Protein AF-A0A957AP02-F1 (afdb_monomer_lite)

Foldseek 3Di:
DLVVLLVLLVVLQVVLVVLLVCLVVLLVVLLVVLVVVLVVLLVVLVVLLVVLVVVLVVLVVVLVVLVVLLVVLLVLLVVLLVVLVVLVVCLVVLVVVLCCQQPVVLVVLVVVLVCLLVVLVVLVVVLVVLVVLQPDKDWDWDDDPPPTDTDIDHPPRDDDDPDRPSRVSVVVSVVSVCRNVVSNVCNVVSVVVSVVSNVVSVVSNVVSVVSVVVSVVSVVVSVVSVVVSVVSVVVSVVSVVVSVVSVVVSVVVSVVSSVVSVVSSVVSVVSNVSSVVSNVPDDPPPDPVVVVVVVVVVVVVVVVVVVVVVVVVVVVVVVVVVVVVVVVD

Secondary structure (DSSP, 8-state):
-HHHHHHHHHHHHHHHHHHHHHHHHHHHHHHHHHHHHHHHHHHHHHHHHHHHHHHHHHHHHHHHHHHHHHHHHHHHHHHHHHHHHHHHHHHHHHHHHHHIIIIIHHHHHHHHHHHHHHHHHHHHHHHHHHHHHHT-EEEEEESSSTTPEEEEEE-------SS-HHHHHHHHHHHHTHHHHHHHHTHHHHHHHHHHHHHHHHHHHHHHHHHHHHHHHHHHHHHHHHHHHHHHHHHHHHHHHHHHHHHHHHHHHHHHHHHHHHHHHHHHHHHHHHHHHHHH-S---S-HHHHHHHHHHHHHHHHHHHHHHHHHHHHHHHHHHHHHHHTT-

Sequence (329 aa):
MSLFRRLIGIIMILVGIVGLIIAGAGAYFAGQAIDAVGAGLNSTVTLLDDTVSTTTASLENVKATLGEASSTLTTVSGATRNMATTIFDTQPLLEQATTMTTDTLPASLDAVNTAIPNLAGIAATIDTTLTRLSNFSIDRSFGTGPLAVPISFDLGIDYAPEEPFDDAVLAIGESLVPVPDQLRALEGSLQTTVTNLGNIGTDIEALAANIDGINTTVEQFVPLIDQYIALLDQITGSLSNVRDQINANLGTIKWVATGLMLWFAVYQVMPIYIGYRMLADKVVEGNIEERLEEEREEMEERVKEAEERAEEAEEAAKDAADDARDAVS

Structure (mmCIF, N/CA/C/O backbone):
data_AF-A0A957AP02-F1
#
_entry.id   AF-A0A957AP02-F1
#
loop_
_atom_site.group_PDB
_atom_site.id
_atom_site.type_symbol
_atom_site.label_atom_id
_atom_site.label_alt_id
_atom_site.label_comp_id
_atom_site.label_asym_id
_atom_site.label_entity_id
_atom_site.label_seq_id
_atom_site.pdbx_PDB_ins_code
_atom_site.Cartn_x
_atom_site.Cartn_y
_atom_site.Cartn_z
_atom_site.occupancy
_atom_site.B_iso_or_equiv
_atom_site.auth_seq_id
_atom_site.auth_comp_id
_atom_site.auth_asym_id
_atom_site.auth_atom_id
_atom_site.pdbx_PDB_model_num
ATOM 1 N N . MET A 1 1 ? 56.702 19.801 -83.624 1.00 55.09 1 MET A N 1
ATOM 2 C CA . MET A 1 1 ? 55.598 18.983 -83.062 1.00 55.09 1 MET A CA 1
ATOM 3 C C . MET A 1 1 ? 56.012 18.080 -81.886 1.00 55.09 1 MET A C 1
ATOM 5 O O . MET A 1 1 ? 55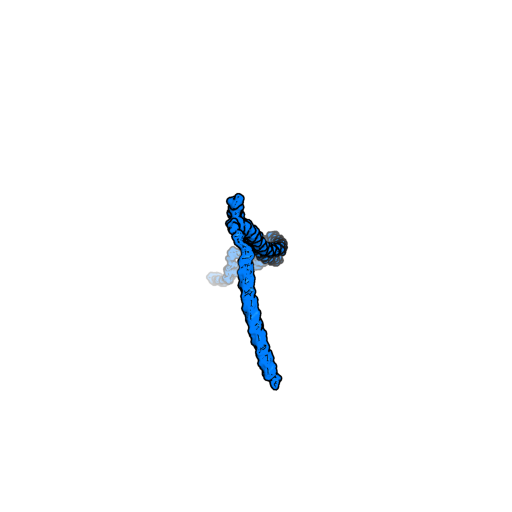.134 17.699 -81.123 1.00 55.09 1 MET A O 1
ATOM 9 N N . SER A 1 2 ? 57.301 17.775 -81.663 1.00 65.94 2 SER A N 1
ATOM 10 C CA . SER A 1 2 ? 57.764 16.892 -80.568 1.00 65.94 2 SER A CA 1
ATOM 11 C C . SER A 1 2 ? 57.655 17.488 -79.151 1.00 65.94 2 SER A C 1
ATOM 13 O O . SER A 1 2 ? 57.342 16.767 -78.208 1.00 65.94 2 SER A O 1
ATOM 15 N N . LEU A 1 3 ? 57.844 18.805 -78.987 1.00 74.25 3 LEU A N 1
ATOM 16 C CA . LEU A 1 3 ? 57.711 19.489 -77.686 1.00 74.25 3 LEU A CA 1
ATOM 17 C C . LEU A 1 3 ? 56.269 19.490 -77.149 1.00 74.25 3 LEU A C 1
ATOM 19 O O . LEU A 1 3 ? 56.058 19.315 -75.953 1.00 74.25 3 LEU A O 1
ATOM 23 N N . PHE A 1 4 ? 55.275 19.627 -78.031 1.00 78.62 4 PHE A N 1
ATOM 24 C CA . PHE A 1 4 ? 53.859 19.663 -77.650 1.00 78.62 4 PHE A CA 1
ATOM 25 C C . PHE A 1 4 ? 53.360 18.299 -77.141 1.00 78.62 4 PHE A C 1
ATOM 27 O O . PHE A 1 4 ? 52.663 18.238 -76.133 1.00 78.62 4 PHE A O 1
ATOM 34 N N . ARG A 1 5 ? 53.792 17.190 -77.766 1.00 77.62 5 ARG A N 1
ATOM 35 C CA . ARG A 1 5 ? 53.487 15.825 -77.290 1.00 77.62 5 ARG A CA 1
ATOM 36 C C . ARG A 1 5 ? 54.097 15.531 -75.918 1.00 77.62 5 ARG A C 1
ATOM 38 O O . ARG A 1 5 ? 53.415 14.970 -75.068 1.00 77.62 5 ARG A O 1
ATOM 45 N N . ARG A 1 6 ? 55.344 15.953 -75.676 1.00 77.50 6 ARG A N 1
ATOM 46 C CA . ARG A 1 6 ? 55.995 15.784 -74.364 1.00 77.50 6 ARG A CA 1
ATOM 47 C C . ARG A 1 6 ? 55.307 16.590 -73.265 1.00 77.50 6 ARG A C 1
ATOM 49 O O . ARG A 1 6 ? 55.125 16.074 -72.169 1.00 77.50 6 ARG A O 1
ATOM 56 N N . LEU A 1 7 ? 54.882 17.820 -73.561 1.00 84.25 7 LEU A N 1
ATOM 57 C CA . LEU A 1 7 ? 54.140 18.643 -72.603 1.00 84.25 7 LEU A CA 1
ATOM 58 C C . LEU A 1 7 ? 52.806 17.984 -72.213 1.00 84.25 7 LEU A C 1
ATOM 60 O O . LEU A 1 7 ? 52.496 17.887 -71.030 1.00 84.25 7 LEU A O 1
ATOM 64 N N . ILE A 1 8 ? 52.058 17.465 -73.193 1.00 84.94 8 ILE A N 1
ATOM 65 C CA . ILE A 1 8 ? 50.806 16.729 -72.950 1.00 84.94 8 ILE A CA 1
ATOM 66 C C . ILE A 1 8 ? 51.061 15.455 -72.134 1.00 84.94 8 ILE A C 1
ATOM 68 O O . ILE A 1 8 ? 50.312 15.175 -71.202 1.00 84.94 8 ILE A O 1
ATOM 72 N N . GLY A 1 9 ? 52.133 14.713 -72.434 1.00 82.12 9 GLY A N 1
ATOM 73 C CA . GLY A 1 9 ? 52.499 13.509 -71.687 1.00 82.12 9 GLY A CA 1
ATOM 74 C C . GLY A 1 9 ? 52.793 13.780 -70.207 1.00 82.12 9 GLY A C 1
ATOM 75 O O . GLY A 1 9 ? 52.291 13.063 -69.344 1.00 82.12 9 GLY A O 1
ATOM 76 N N . ILE A 1 10 ? 53.525 14.859 -69.898 1.00 86.00 10 ILE A N 1
ATOM 77 C CA . ILE A 1 10 ? 53.795 15.282 -68.510 1.00 86.00 10 ILE A CA 1
ATOM 78 C C . ILE A 1 10 ? 52.499 15.668 -67.794 1.00 86.00 10 ILE A C 1
ATOM 80 O O . ILE A 1 10 ? 52.275 15.239 -66.664 1.00 86.00 10 ILE A O 1
ATOM 84 N N . ILE A 1 11 ? 51.632 16.448 -68.449 1.00 88.06 11 ILE A N 1
ATOM 85 C CA . ILE A 1 11 ? 50.346 16.856 -67.870 1.00 88.06 11 ILE A CA 1
ATOM 86 C C . ILE A 1 11 ? 49.487 15.622 -67.558 1.00 88.06 11 ILE A C 1
ATOM 88 O O . ILE A 1 11 ? 48.930 15.541 -66.468 1.00 88.06 11 ILE A O 1
ATOM 92 N N . MET A 1 12 ? 49.430 14.634 -68.455 1.00 87.19 12 MET A N 1
ATOM 93 C CA . MET A 1 12 ? 48.670 13.395 -68.239 1.00 87.19 12 MET A CA 1
ATOM 94 C C . MET A 1 12 ? 49.181 12.570 -67.049 1.00 87.19 12 MET A C 1
ATOM 96 O O . MET A 1 12 ? 48.374 12.090 -66.254 1.00 87.19 12 MET A O 1
ATOM 100 N N . ILE A 1 13 ? 50.503 12.442 -66.881 1.00 86.06 13 ILE A N 1
ATOM 101 C CA . ILE A 1 13 ? 51.085 11.759 -65.711 1.00 86.06 13 ILE A CA 1
ATOM 102 C C . ILE A 1 13 ? 50.743 12.510 -64.423 1.00 86.06 13 ILE A C 1
ATOM 104 O O . ILE A 1 13 ? 50.321 11.888 -63.451 1.00 86.06 13 ILE A O 1
ATOM 108 N N . LEU A 1 14 ? 50.891 13.839 -64.412 1.00 88.88 14 LEU A N 1
ATOM 109 C CA . LEU A 1 14 ? 50.561 14.652 -63.239 1.00 88.88 14 LEU A CA 1
ATOM 110 C C . LEU A 1 14 ? 49.084 14.523 -62.861 1.00 88.88 14 LEU A C 1
ATOM 112 O O . LEU A 1 14 ? 48.776 14.340 -61.687 1.00 88.88 14 LEU A O 1
ATOM 116 N N . VAL A 1 15 ? 48.181 14.554 -63.845 1.00 90.81 15 VAL A N 1
ATOM 117 C CA . VAL A 1 15 ? 46.743 14.346 -63.624 1.00 90.81 15 VAL A CA 1
ATOM 118 C C . VAL A 1 15 ? 46.476 12.969 -63.016 1.00 90.81 15 VAL A C 1
ATOM 120 O O . VAL A 1 15 ? 45.742 12.881 -62.035 1.00 90.81 15 VAL A O 1
ATOM 123 N N . GLY A 1 16 ? 47.109 11.910 -63.528 1.00 88.38 16 GLY A N 1
ATOM 124 C CA . GLY A 1 16 ? 46.942 10.562 -62.984 1.00 88.38 16 GLY A CA 1
ATOM 125 C C . GLY A 1 16 ? 47.483 10.399 -61.559 1.00 88.38 16 GLY A C 1
ATOM 126 O O . GLY A 1 16 ? 46.818 9.798 -60.718 1.00 88.38 16 GLY A O 1
ATOM 127 N N . ILE A 1 17 ? 48.646 10.984 -61.243 1.00 90.50 17 ILE A N 1
ATOM 128 C CA . ILE A 1 17 ? 49.212 10.974 -59.880 1.00 90.50 17 ILE A CA 1
ATOM 129 C C . ILE A 1 17 ? 48.299 11.728 -58.910 1.00 90.50 17 ILE A C 1
ATOM 131 O O . ILE A 1 17 ? 47.990 11.219 -57.833 1.00 90.50 17 ILE A O 1
ATOM 135 N N . VAL A 1 18 ? 47.835 12.922 -59.288 1.00 92.38 18 VAL A N 1
ATOM 136 C CA . VAL A 1 18 ? 46.883 13.692 -58.475 1.00 92.38 18 VAL A CA 1
ATOM 137 C C . VAL A 1 18 ? 45.591 12.897 -58.281 1.00 92.38 18 VAL A C 1
ATOM 139 O O . VAL A 1 18 ? 45.085 12.826 -57.164 1.00 92.38 18 VAL A O 1
ATOM 142 N N . GLY A 1 19 ? 45.099 12.231 -59.328 1.00 92.06 19 GLY A N 1
ATOM 143 C CA . GLY A 1 19 ? 43.947 11.338 -59.251 1.00 92.06 19 GLY A CA 1
ATOM 144 C C . GLY A 1 19 ? 44.143 10.186 -58.260 1.00 92.06 19 GLY A C 1
ATOM 145 O O . GLY A 1 19 ? 43.243 9.919 -57.468 1.00 92.06 19 GLY A O 1
ATOM 146 N N . LEU A 1 20 ? 45.318 9.549 -58.241 1.00 91.25 20 LEU A N 1
ATOM 147 C CA . LEU A 1 20 ? 45.654 8.496 -57.272 1.00 91.25 20 LEU A CA 1
ATOM 148 C C . LEU A 1 20 ? 45.717 9.019 -55.831 1.00 91.25 20 LEU A C 1
ATOM 150 O O . LEU A 1 20 ? 45.201 8.365 -54.925 1.00 91.25 20 LEU A O 1
ATOM 154 N N . ILE A 1 21 ? 46.299 10.202 -55.610 1.00 92.88 21 ILE A N 1
ATOM 155 C CA . ILE A 1 21 ? 46.332 10.836 -54.282 1.00 92.88 21 ILE A CA 1
ATOM 156 C C . ILE A 1 21 ? 44.908 11.139 -53.804 1.00 92.88 21 ILE A C 1
ATOM 158 O O . ILE A 1 21 ? 44.566 10.828 -52.664 1.00 92.88 21 ILE A O 1
ATOM 162 N N . ILE A 1 22 ? 44.062 11.698 -54.677 1.00 92.94 22 ILE A N 1
ATOM 163 C CA . ILE A 1 22 ? 42.652 11.972 -54.373 1.00 92.94 22 ILE A CA 1
ATOM 164 C C . ILE A 1 22 ? 41.899 10.671 -54.074 1.00 92.94 22 ILE A C 1
ATOM 166 O O . ILE A 1 22 ? 41.117 10.643 -53.131 1.00 92.94 22 ILE A O 1
ATOM 170 N N . ALA A 1 23 ? 42.156 9.590 -54.816 1.00 92.56 23 ALA A N 1
ATOM 171 C CA . ALA A 1 23 ? 41.541 8.285 -54.571 1.00 92.56 23 ALA A CA 1
ATOM 172 C C . ALA A 1 23 ? 41.910 7.729 -53.186 1.00 92.56 23 ALA A C 1
ATOM 174 O O . ALA A 1 23 ? 41.038 7.306 -52.428 1.00 92.56 23 ALA A O 1
ATOM 175 N N . GLY A 1 24 ? 43.200 7.769 -52.833 1.00 91.88 24 GLY A N 1
ATOM 176 C CA . GLY A 1 24 ? 43.694 7.295 -51.539 1.00 91.88 24 GLY A CA 1
ATOM 177 C C . GLY A 1 24 ? 43.171 8.131 -50.371 1.00 91.88 24 GLY A C 1
ATOM 178 O O . GLY A 1 24 ? 42.640 7.583 -49.404 1.00 91.88 24 GLY A O 1
ATOM 179 N N . ALA A 1 25 ? 43.252 9.461 -50.480 1.00 92.31 25 ALA A N 1
ATOM 180 C CA . ALA A 1 25 ? 42.697 10.372 -49.482 1.00 92.31 25 ALA A CA 1
ATOM 181 C C . ALA A 1 25 ? 41.174 10.210 -49.364 1.00 92.31 25 ALA A C 1
ATOM 183 O O . ALA A 1 25 ? 40.644 10.159 -48.258 1.00 92.31 25 ALA A O 1
ATOM 184 N N . GLY A 1 26 ? 40.474 10.064 -50.491 1.00 93.06 26 GLY A N 1
ATOM 185 C CA . GLY A 1 26 ? 39.036 9.826 -50.545 1.00 93.06 26 GLY A CA 1
ATOM 186 C C . GLY A 1 26 ? 38.633 8.538 -49.833 1.00 93.06 26 GLY A C 1
ATOM 187 O O . GLY A 1 26 ? 37.705 8.566 -49.030 1.00 93.06 26 GLY A O 1
ATOM 188 N N . ALA A 1 27 ? 39.353 7.435 -50.054 1.00 92.69 27 ALA A N 1
ATOM 189 C CA . ALA A 1 27 ? 39.117 6.176 -49.346 1.00 92.69 27 ALA A CA 1
ATOM 190 C C . ALA A 1 27 ? 39.340 6.317 -47.831 1.00 92.69 27 ALA A C 1
ATOM 192 O O . ALA A 1 27 ? 38.514 5.859 -47.041 1.00 92.69 27 ALA A O 1
ATOM 193 N N . TYR A 1 28 ? 40.418 6.996 -47.425 1.00 93.69 28 TYR A N 1
ATOM 194 C CA . TYR A 1 28 ? 40.727 7.237 -46.016 1.00 93.69 28 TYR A CA 1
ATOM 195 C C . TYR A 1 28 ? 39.654 8.094 -45.324 1.00 93.69 28 TYR A C 1
ATOM 197 O O . TYR A 1 28 ? 39.103 7.688 -44.299 1.00 93.69 28 TYR A O 1
ATOM 205 N N . PHE A 1 29 ? 39.300 9.248 -45.903 1.00 94.00 29 PHE A N 1
ATOM 206 C CA . PHE A 1 29 ? 38.288 10.144 -45.338 1.00 94.00 29 PHE A CA 1
ATOM 207 C C . PHE A 1 29 ? 36.884 9.534 -45.367 1.00 94.00 29 PHE A C 1
ATOM 209 O O . PHE A 1 29 ? 36.137 9.709 -44.406 1.00 94.00 29 PHE A O 1
ATOM 216 N N . ALA A 1 30 ? 36.523 8.787 -46.417 1.00 92.69 30 ALA A N 1
ATOM 217 C CA . ALA A 1 30 ? 35.254 8.064 -46.465 1.00 92.69 30 ALA A CA 1
ATOM 218 C C . ALA A 1 30 ? 35.179 7.007 -45.356 1.00 92.69 30 ALA A C 1
ATOM 220 O O . ALA A 1 30 ? 34.174 6.934 -44.654 1.00 92.69 30 ALA A O 1
ATOM 221 N N . GLY A 1 31 ? 36.256 6.241 -45.148 1.00 92.19 31 GLY A N 1
ATOM 222 C CA . GLY A 1 31 ? 36.346 5.280 -44.051 1.00 92.19 31 GLY A CA 1
ATOM 223 C C . GLY A 1 31 ? 36.162 5.945 -42.687 1.00 92.19 31 GLY A C 1
ATOM 224 O O . GLY A 1 31 ? 35.307 5.523 -41.914 1.00 92.19 31 GLY A O 1
ATOM 225 N N . GLN A 1 32 ? 36.891 7.035 -42.428 1.00 94.12 32 GLN A N 1
ATOM 226 C CA . GLN A 1 32 ? 36.791 7.772 -41.167 1.00 94.12 32 GLN A CA 1
ATOM 227 C C . GLN A 1 32 ? 35.391 8.369 -40.941 1.00 94.12 32 GLN A C 1
ATOM 229 O O . GLN A 1 32 ? 34.872 8.308 -39.828 1.00 94.12 32 GLN A O 1
ATOM 234 N N . ALA A 1 33 ? 34.766 8.929 -41.981 1.00 92.81 33 ALA A N 1
ATOM 235 C CA . ALA A 1 33 ? 33.421 9.492 -41.891 1.00 92.81 33 ALA A CA 1
ATOM 236 C C . ALA A 1 33 ? 32.365 8.416 -41.589 1.00 92.81 33 ALA A C 1
ATOM 238 O O . ALA A 1 33 ? 31.495 8.632 -40.747 1.00 92.81 33 ALA A O 1
ATOM 239 N N . ILE A 1 34 ? 32.462 7.247 -42.231 1.00 93.19 34 ILE A N 1
ATOM 240 C CA . ILE A 1 34 ? 31.572 6.102 -41.985 1.00 93.19 34 ILE A CA 1
ATOM 241 C C . ILE A 1 34 ? 31.746 5.586 -40.554 1.00 93.19 34 ILE A C 1
ATOM 243 O O . ILE A 1 34 ? 30.753 5.373 -39.860 1.00 93.19 34 ILE A O 1
ATOM 247 N N . ASP A 1 35 ? 32.990 5.436 -40.094 1.00 93.44 35 ASP A N 1
ATOM 248 C CA . ASP A 1 35 ? 33.287 4.962 -38.741 1.00 93.44 35 ASP A CA 1
ATOM 249 C C . ASP A 1 35 ? 32.774 5.957 -37.679 1.00 93.44 35 ASP A C 1
ATOM 251 O O . ASP A 1 35 ? 32.193 5.546 -36.674 1.00 93.44 35 ASP A O 1
ATOM 255 N N . ALA A 1 36 ? 32.902 7.269 -37.920 1.00 92.81 36 ALA A N 1
ATOM 256 C CA . ALA A 1 36 ? 32.365 8.304 -37.035 1.00 92.81 36 ALA A CA 1
ATOM 257 C C . ALA A 1 36 ? 30.827 8.282 -36.961 1.00 92.81 36 ALA A C 1
ATOM 259 O O . ALA A 1 36 ? 30.262 8.389 -35.871 1.00 92.81 36 ALA A O 1
ATOM 260 N N . VAL A 1 37 ? 30.143 8.100 -38.098 1.00 92.88 37 VAL A N 1
ATOM 261 C CA . VAL A 1 37 ? 28.678 7.939 -38.131 1.00 92.88 37 VAL A CA 1
ATOM 262 C C . VAL A 1 37 ? 28.262 6.665 -37.397 1.00 92.88 37 VAL A C 1
ATOM 264 O O . VAL A 1 37 ? 27.329 6.706 -36.599 1.00 92.88 37 VAL A O 1
ATOM 267 N N . GLY A 1 38 ? 28.974 5.555 -37.603 1.00 94.00 38 GLY A N 1
ATOM 268 C CA . GLY A 1 38 ? 28.718 4.299 -36.901 1.00 94.00 38 GLY A CA 1
ATOM 269 C C . GLY A 1 38 ? 28.873 4.417 -35.391 1.00 94.00 38 GLY A C 1
ATOM 270 O O . GLY A 1 38 ? 27.981 4.005 -34.653 1.00 94.00 38 GLY A O 1
ATOM 271 N N . ALA A 1 39 ? 29.948 5.052 -34.923 1.00 93.56 39 ALA A N 1
ATOM 272 C CA . ALA A 1 39 ? 30.162 5.307 -33.501 1.00 93.56 39 ALA A CA 1
ATOM 273 C C . ALA A 1 39 ? 29.063 6.199 -32.897 1.00 93.56 39 ALA A C 1
ATOM 275 O O . ALA A 1 39 ? 28.577 5.917 -31.799 1.00 93.56 39 ALA A O 1
ATOM 276 N N . GLY A 1 40 ? 28.637 7.243 -33.618 1.00 92.12 40 GLY A N 1
ATOM 277 C CA . GLY A 1 40 ? 27.545 8.122 -33.196 1.00 92.12 40 GLY A CA 1
ATOM 278 C C . GLY A 1 40 ? 26.214 7.381 -33.073 1.00 92.12 40 GLY A C 1
ATOM 279 O O . GLY A 1 40 ? 25.593 7.408 -32.013 1.00 92.12 40 GLY A O 1
ATOM 280 N N . LEU A 1 41 ? 25.815 6.653 -34.121 1.00 93.88 41 LEU A N 1
ATOM 281 C CA . LEU A 1 41 ? 24.586 5.855 -34.128 1.00 93.88 41 LEU A CA 1
ATOM 282 C C . LEU A 1 41 ? 24.595 4.777 -33.041 1.00 93.88 41 LEU A C 1
ATOM 284 O O . LEU A 1 41 ? 23.609 4.621 -32.326 1.00 93.88 41 LEU A O 1
ATOM 288 N N . ASN A 1 42 ? 25.715 4.069 -32.876 1.00 94.25 42 ASN A N 1
ATOM 289 C CA . ASN A 1 42 ? 25.859 3.057 -31.837 1.00 94.25 42 ASN A CA 1
ATOM 290 C C . ASN A 1 42 ? 25.736 3.674 -30.437 1.00 94.25 42 ASN A C 1
ATOM 292 O O . ASN A 1 42 ? 25.083 3.093 -29.581 1.00 94.25 42 ASN A O 1
ATOM 296 N N . SER A 1 43 ? 26.303 4.864 -30.216 1.00 95.12 43 SER A N 1
ATOM 297 C CA . SER A 1 43 ? 26.171 5.582 -28.940 1.00 95.12 43 SER A CA 1
ATOM 298 C C . SER A 1 43 ? 24.727 6.004 -28.664 1.00 95.12 43 SER A C 1
ATOM 300 O O . SER A 1 43 ? 24.264 5.883 -27.534 1.00 95.12 43 SER A O 1
ATOM 302 N N . THR A 1 44 ? 23.989 6.462 -29.682 1.00 93.50 44 THR A N 1
ATOM 303 C CA . THR A 1 44 ? 22.558 6.773 -29.544 1.00 93.50 44 THR A CA 1
ATOM 304 C C . THR A 1 44 ? 21.745 5.526 -29.213 1.00 93.50 44 THR A C 1
ATOM 306 O O . THR A 1 44 ? 20.905 5.581 -28.320 1.00 93.50 44 THR A O 1
ATOM 309 N N . VAL A 1 45 ? 22.002 4.402 -29.889 1.00 95.00 45 VAL A N 1
ATOM 310 C CA . VAL A 1 45 ? 21.314 3.140 -29.588 1.00 95.00 45 VAL A CA 1
ATOM 311 C C . VAL A 1 45 ? 21.642 2.658 -28.175 1.00 95.00 45 VAL A C 1
ATOM 313 O O . VAL A 1 45 ? 20.718 2.302 -27.456 1.00 95.00 45 VAL A O 1
ATOM 316 N N . THR A 1 46 ? 22.906 2.714 -27.742 1.00 95.12 46 THR A N 1
ATOM 317 C CA . THR A 1 46 ? 23.288 2.388 -26.357 1.00 95.12 46 THR A CA 1
ATOM 318 C C . THR A 1 46 ? 22.569 3.279 -25.348 1.00 95.12 46 THR A C 1
ATOM 320 O O . THR A 1 46 ? 22.004 2.765 -24.396 1.00 95.12 46 THR A O 1
ATOM 323 N N . LEU A 1 47 ? 22.513 4.596 -25.567 1.00 96.12 47 LEU A N 1
ATOM 324 C CA . LEU A 1 47 ? 21.807 5.500 -24.656 1.00 96.12 47 LEU A CA 1
ATOM 325 C C . LEU A 1 47 ? 20.306 5.182 -24.571 1.00 96.12 47 LEU A C 1
ATOM 327 O O . LEU A 1 47 ? 19.719 5.256 -23.491 1.00 96.12 47 LEU A O 1
ATOM 331 N N . LEU A 1 48 ? 19.677 4.852 -25.703 1.00 95.56 48 LEU A N 1
ATOM 332 C CA . LEU A 1 48 ? 18.273 4.441 -25.732 1.00 95.56 48 LEU A CA 1
ATOM 333 C C . LEU A 1 48 ? 18.069 3.113 -24.999 1.00 95.56 48 LEU A C 1
ATOM 335 O O . LEU A 1 48 ? 17.125 3.010 -24.224 1.00 95.56 48 LEU A O 1
ATOM 339 N N . ASP A 1 49 ? 18.959 2.143 -25.197 1.00 96.00 49 ASP A N 1
ATOM 340 C CA . ASP A 1 49 ? 18.928 0.851 -24.510 1.00 96.00 49 ASP A CA 1
ATOM 341 C C . ASP A 1 49 ? 19.081 1.018 -22.990 1.00 96.00 49 ASP A C 1
ATOM 343 O O . ASP A 1 49 ? 18.237 0.552 -22.228 1.00 96.00 49 ASP A O 1
ATOM 347 N N . ASP A 1 50 ? 20.064 1.805 -22.542 1.00 96.00 50 ASP A N 1
ATOM 348 C CA . ASP A 1 50 ? 20.269 2.136 -21.128 1.00 96.00 50 ASP A CA 1
ATOM 349 C C . ASP A 1 50 ? 19.050 2.860 -20.529 1.00 96.00 50 ASP A C 1
ATOM 351 O O . ASP A 1 50 ? 18.651 2.599 -19.390 1.00 96.00 50 ASP A O 1
ATOM 355 N N . THR A 1 51 ? 18.422 3.759 -21.297 1.00 95.88 51 THR A N 1
ATOM 356 C CA . THR A 1 51 ? 17.215 4.487 -20.873 1.00 95.88 51 THR A CA 1
ATOM 357 C C . THR A 1 51 ? 16.021 3.545 -20.729 1.00 95.88 51 THR A C 1
ATOM 359 O O . THR A 1 51 ? 15.296 3.618 -19.734 1.00 95.88 51 THR A O 1
ATOM 362 N N . VAL A 1 52 ? 15.810 2.651 -21.698 1.00 96.56 52 VAL A N 1
ATOM 363 C CA . VAL A 1 52 ? 14.733 1.650 -21.678 1.00 96.56 52 VAL A CA 1
ATOM 364 C C . VAL A 1 52 ? 14.947 0.660 -20.534 1.00 96.56 52 VAL A C 1
ATOM 366 O O . VAL A 1 52 ? 14.019 0.418 -19.764 1.00 96.56 52 VAL A O 1
ATOM 369 N N . SER A 1 53 ? 16.173 0.173 -20.349 1.00 96.12 53 SER A N 1
ATOM 370 C CA . SER A 1 53 ? 16.563 -0.712 -19.247 1.00 96.12 53 SER A CA 1
ATOM 371 C C . SER A 1 53 ? 16.333 -0.058 -17.879 1.00 96.12 53 SER A C 1
ATOM 373 O O . SER A 1 53 ? 15.653 -0.616 -17.017 1.00 96.12 53 SER A O 1
ATOM 375 N N . THR A 1 54 ? 16.783 1.188 -17.701 1.00 97.19 54 THR A N 1
ATOM 376 C CA . THR A 1 54 ? 16.560 1.955 -16.461 1.00 97.19 54 THR A CA 1
ATOM 377 C C . THR A 1 54 ? 15.071 2.196 -16.198 1.00 97.19 54 THR A C 1
ATOM 379 O O . THR A 1 54 ? 14.612 2.115 -15.055 1.00 97.19 54 THR A O 1
ATOM 382 N N . THR A 1 55 ? 14.294 2.482 -17.247 1.00 96.50 55 THR A N 1
ATOM 383 C CA . THR A 1 55 ? 12.839 2.660 -17.141 1.00 96.50 55 THR A CA 1
ATOM 384 C C . THR A 1 55 ? 12.162 1.352 -16.735 1.00 96.50 55 THR A C 1
ATOM 386 O O . THR A 1 55 ? 11.328 1.363 -15.834 1.00 96.50 55 THR A O 1
ATOM 389 N N . THR A 1 56 ? 12.569 0.227 -17.327 1.00 97.12 56 THR A N 1
ATOM 390 C CA . THR A 1 56 ? 12.076 -1.120 -17.000 1.00 97.12 56 THR A CA 1
ATOM 391 C C . THR A 1 56 ? 12.334 -1.454 -15.535 1.00 97.12 56 THR A C 1
ATOM 393 O O . THR A 1 56 ? 11.390 -1.720 -14.796 1.00 97.12 56 THR A O 1
ATOM 396 N N . ALA A 1 57 ? 13.575 -1.296 -15.066 1.00 97.06 57 ALA A N 1
ATOM 397 C CA . ALA A 1 57 ? 13.924 -1.506 -13.661 1.00 97.06 57 ALA A CA 1
ATOM 398 C C . ALA A 1 57 ? 13.139 -0.575 -12.713 1.00 97.06 57 ALA A C 1
ATOM 400 O O . ALA A 1 57 ? 12.725 -0.970 -11.623 1.00 97.06 57 ALA A O 1
ATOM 401 N N . SER A 1 58 ? 12.896 0.676 -13.116 1.00 96.75 58 SER A N 1
ATOM 402 C CA . SER A 1 58 ? 12.081 1.612 -12.327 1.00 96.75 58 SER A CA 1
ATOM 403 C C . SER A 1 58 ? 10.626 1.146 -12.216 1.00 96.75 58 SER A C 1
ATOM 405 O O . SER A 1 58 ? 10.035 1.238 -11.143 1.00 96.75 58 SER A O 1
ATOM 407 N N . LEU A 1 59 ? 10.051 0.606 -13.290 1.00 97.25 59 LEU A N 1
ATOM 408 C CA . LEU A 1 59 ? 8.691 0.064 -13.300 1.00 97.25 59 LEU A CA 1
ATOM 409 C C . LEU A 1 59 ? 8.566 -1.229 -12.501 1.00 97.25 59 LEU A C 1
ATOM 411 O O . LEU A 1 59 ? 7.576 -1.402 -11.796 1.00 97.25 59 LEU A O 1
ATOM 415 N N . GLU A 1 60 ? 9.566 -2.108 -12.563 1.00 97.44 60 GLU A N 1
ATOM 416 C CA . GLU A 1 60 ? 9.634 -3.301 -11.716 1.00 97.44 60 GLU A CA 1
ATOM 417 C C . GLU A 1 60 ? 9.634 -2.923 -10.230 1.00 97.44 60 GLU A C 1
ATOM 419 O O . GLU A 1 60 ? 8.891 -3.508 -9.440 1.00 97.44 60 GLU A O 1
ATOM 424 N N . ASN A 1 61 ? 10.389 -1.885 -9.854 1.00 97.38 61 ASN A N 1
ATOM 425 C CA . ASN A 1 61 ? 10.364 -1.345 -8.495 1.00 97.38 61 ASN A CA 1
ATOM 426 C C . ASN A 1 61 ? 8.984 -0.781 -8.127 1.00 97.38 61 ASN A C 1
ATOM 428 O O . ASN A 1 61 ? 8.473 -1.084 -7.052 1.00 97.38 61 ASN A O 1
ATOM 432 N N . VAL A 1 62 ? 8.341 -0.016 -9.018 1.00 97.25 62 VAL A N 1
ATOM 433 C CA . VAL A 1 62 ? 6.972 0.484 -8.790 1.00 97.25 62 VAL A CA 1
ATOM 434 C C . VAL A 1 62 ? 5.991 -0.675 -8.605 1.00 97.25 62 VAL A C 1
ATOM 436 O O . VAL A 1 62 ? 5.185 -0.644 -7.677 1.00 97.25 62 VAL A O 1
ATOM 439 N N . LYS A 1 63 ? 6.079 -1.726 -9.429 1.00 96.75 63 LYS A N 1
ATOM 440 C CA . LYS A 1 63 ? 5.267 -2.942 -9.290 1.00 96.75 63 LYS A CA 1
ATOM 441 C C . LYS A 1 63 ? 5.476 -3.598 -7.925 1.00 96.75 63 LYS A C 1
ATOM 443 O O . LYS A 1 63 ? 4.496 -3.949 -7.271 1.00 96.75 63 LYS A O 1
ATOM 448 N N . ALA A 1 64 ? 6.725 -3.740 -7.481 1.00 96.81 64 ALA A N 1
ATOM 449 C CA . ALA A 1 64 ? 7.041 -4.299 -6.169 1.00 96.81 64 ALA A CA 1
ATOM 450 C C . ALA A 1 64 ? 6.452 -3.450 -5.029 1.00 96.81 64 ALA A C 1
ATOM 452 O O . ALA A 1 64 ? 5.788 -3.992 -4.146 1.00 96.81 64 ALA A O 1
ATOM 453 N N . THR A 1 65 ? 6.606 -2.123 -5.086 1.00 97.00 65 THR A N 1
ATOM 454 C CA . THR A 1 65 ? 6.023 -1.196 -4.103 1.00 97.00 65 THR A CA 1
ATOM 455 C C . THR A 1 65 ? 4.495 -1.259 -4.080 1.00 97.00 65 THR A C 1
ATOM 457 O O . THR A 1 65 ? 3.901 -1.238 -3.005 1.00 97.00 65 THR A O 1
ATOM 460 N N . LEU A 1 66 ? 3.833 -1.374 -5.236 1.00 96.88 66 LEU A N 1
ATOM 461 C CA . LEU A 1 66 ? 2.378 -1.555 -5.296 1.00 96.88 66 LEU A CA 1
ATOM 462 C C . LEU A 1 66 ? 1.945 -2.899 -4.696 1.00 96.88 66 LEU A C 1
ATOM 464 O O . LEU A 1 66 ? 0.941 -2.948 -3.988 1.00 96.88 66 LEU A O 1
ATOM 468 N N . GLY A 1 67 ? 2.715 -3.968 -4.917 1.00 96.62 67 GLY A N 1
ATOM 469 C CA . GLY A 1 67 ? 2.482 -5.265 -4.277 1.00 96.62 67 GLY A CA 1
ATOM 470 C C . GLY A 1 67 ? 2.602 -5.203 -2.750 1.00 96.62 67 GLY A C 1
ATOM 471 O O . GLY A 1 67 ? 1.749 -5.724 -2.033 1.00 96.62 67 GLY A O 1
ATOM 472 N N . GLU A 1 68 ? 3.615 -4.506 -2.233 1.00 96.75 68 GLU A N 1
ATOM 473 C CA . GLU A 1 68 ? 3.782 -4.284 -0.792 1.00 96.75 68 GLU A CA 1
ATOM 474 C C . GLU A 1 68 ? 2.660 -3.411 -0.205 1.00 96.75 68 GLU A C 1
ATOM 476 O O . GLU A 1 68 ? 2.112 -3.721 0.860 1.00 96.75 68 GLU A O 1
ATOM 481 N N . ALA A 1 69 ? 2.261 -2.354 -0.918 1.00 96.00 69 ALA A N 1
ATOM 482 C CA . ALA A 1 69 ? 1.128 -1.517 -0.538 1.00 96.00 69 ALA A CA 1
ATOM 483 C C . ALA A 1 69 ? -0.171 -2.334 -0.478 1.00 96.00 69 ALA A C 1
ATOM 485 O O . ALA A 1 69 ? -0.914 -2.218 0.494 1.00 96.00 69 ALA A O 1
ATOM 486 N N . SER A 1 70 ? -0.412 -3.210 -1.456 1.00 96.12 70 SER A N 1
ATOM 487 C CA . SER A 1 70 ? -1.564 -4.117 -1.482 1.00 96.12 70 SER A CA 1
ATOM 488 C C . SER A 1 70 ? -1.587 -5.073 -0.279 1.00 96.12 70 SER A C 1
ATOM 490 O O . SER A 1 70 ? -2.591 -5.178 0.435 1.00 96.12 70 SER A O 1
ATOM 492 N N . SER A 1 71 ? -0.447 -5.696 0.038 1.00 96.50 71 SER A N 1
ATOM 493 C CA . SER A 1 71 ? -0.305 -6.547 1.229 1.00 96.50 71 SER A CA 1
ATOM 494 C C . SER A 1 71 ? -0.564 -5.773 2.530 1.00 96.50 71 SER A C 1
ATOM 496 O O . SER A 1 71 ? -1.209 -6.274 3.459 1.00 96.50 71 SER A O 1
ATOM 498 N N . THR A 1 72 ? -0.084 -4.531 2.603 1.00 97.25 72 THR A N 1
ATOM 499 C CA . THR A 1 72 ? -0.307 -3.647 3.753 1.00 97.25 72 THR A CA 1
ATOM 500 C C . THR A 1 72 ? -1.783 -3.285 3.886 1.00 97.25 72 THR A C 1
ATOM 502 O O . THR A 1 72 ? -2.344 -3.430 4.969 1.00 97.25 72 THR A O 1
ATOM 505 N N . LEU A 1 73 ? -2.445 -2.885 2.796 1.00 97.38 73 LEU A N 1
ATOM 506 C CA . LEU A 1 73 ? -3.876 -2.570 2.784 1.00 97.38 73 LEU A CA 1
ATOM 507 C C . LEU A 1 73 ? -4.721 -3.777 3.199 1.00 97.38 73 LEU A C 1
ATOM 509 O O . LEU A 1 73 ? -5.624 -3.626 4.016 1.00 97.38 73 LEU A O 1
ATOM 513 N N . THR A 1 74 ? -4.380 -4.977 2.727 1.00 97.19 74 THR A N 1
ATOM 514 C CA . THR A 1 74 ? -5.031 -6.230 3.149 1.00 97.19 74 THR A CA 1
ATOM 515 C C . THR A 1 74 ? -4.902 -6.447 4.659 1.00 97.19 74 THR A C 1
ATOM 517 O O . THR A 1 74 ? -5.877 -6.770 5.338 1.00 97.19 74 THR A O 1
ATOM 520 N N . THR A 1 75 ? -3.709 -6.214 5.212 1.00 97.62 75 THR A N 1
ATOM 521 C CA . THR A 1 75 ? -3.458 -6.335 6.656 1.00 97.62 75 THR A CA 1
ATOM 522 C C . THR A 1 75 ? -4.257 -5.305 7.454 1.00 97.62 75 THR A C 1
ATOM 524 O O . THR A 1 75 ? -4.884 -5.655 8.454 1.00 97.62 75 THR A O 1
ATOM 527 N N . VAL A 1 76 ? -4.274 -4.044 7.006 1.00 96.81 76 VAL A N 1
ATOM 528 C CA . VAL A 1 76 ? -5.041 -2.972 7.656 1.00 96.81 76 VAL A CA 1
ATOM 529 C C . VAL A 1 76 ? -6.534 -3.282 7.594 1.00 96.81 76 VAL A C 1
ATOM 531 O O . VAL A 1 76 ? -7.190 -3.236 8.626 1.00 96.81 76 VAL A O 1
ATOM 534 N N . SER A 1 77 ? -7.059 -3.684 6.435 1.00 97.38 77 SER A N 1
ATOM 535 C CA . SER A 1 77 ? -8.457 -4.095 6.270 1.00 97.38 77 SER A CA 1
ATOM 536 C C . SER A 1 77 ? -8.843 -5.225 7.230 1.00 97.38 77 SER A C 1
ATOM 538 O O . SER A 1 77 ? -9.863 -5.143 7.918 1.00 97.38 77 SER A O 1
ATOM 540 N N . GLY A 1 78 ? -7.996 -6.253 7.354 1.00 96.88 78 GLY A N 1
ATOM 541 C CA . GLY A 1 78 ? -8.191 -7.336 8.318 1.00 96.88 78 GLY A CA 1
ATOM 542 C C . GLY A 1 78 ? -8.201 -6.850 9.771 1.00 96.88 78 GLY A C 1
ATOM 543 O O . GLY A 1 78 ? -9.090 -7.214 10.541 1.00 96.88 78 GLY A O 1
ATOM 544 N N . ALA A 1 79 ? -7.261 -5.980 10.150 1.00 96.62 79 ALA A N 1
ATOM 545 C CA . ALA A 1 79 ? -7.216 -5.390 11.488 1.00 96.62 79 ALA A CA 1
ATOM 546 C C . ALA A 1 79 ? -8.458 -4.530 11.785 1.00 96.62 79 ALA A C 1
ATOM 548 O O . ALA A 1 79 ? -9.037 -4.631 12.867 1.00 96.62 79 ALA A O 1
ATOM 549 N N . THR A 1 80 ? -8.906 -3.733 10.814 1.00 96.19 80 THR A N 1
ATOM 550 C CA . THR A 1 80 ? -10.115 -2.909 10.894 1.00 96.19 80 THR A CA 1
ATOM 551 C C . THR A 1 80 ? -11.363 -3.781 11.072 1.00 96.19 80 THR A C 1
ATOM 553 O O . THR A 1 80 ? -12.157 -3.525 11.973 1.00 96.19 80 THR A O 1
ATOM 556 N N . ARG A 1 81 ? -11.509 -4.881 10.321 1.00 96.75 81 ARG A N 1
ATOM 557 C CA . ARG A 1 81 ? -12.617 -5.841 10.513 1.00 96.75 81 ARG A CA 1
ATOM 558 C C . ARG A 1 81 ? -12.615 -6.498 11.888 1.00 96.75 81 ARG A C 1
ATOM 560 O O . ARG A 1 81 ? -13.667 -6.624 12.514 1.00 96.75 81 ARG A O 1
ATOM 567 N N . ASN A 1 82 ? -11.443 -6.891 12.378 1.00 96.94 82 ASN A N 1
ATOM 568 C CA . ASN A 1 82 ? -11.311 -7.464 13.717 1.00 96.94 82 ASN A CA 1
ATOM 569 C C . ASN A 1 82 ? -11.694 -6.446 14.800 1.00 96.94 82 ASN A C 1
ATOM 571 O O . ASN A 1 82 ? -12.316 -6.809 15.798 1.00 96.94 82 ASN A O 1
ATOM 575 N N . MET A 1 83 ? -11.368 -5.168 14.592 1.00 95.94 83 MET A N 1
ATOM 576 C CA . MET A 1 83 ? -11.791 -4.086 15.476 1.00 95.94 83 MET A CA 1
ATOM 577 C C . MET A 1 83 ? -13.313 -3.901 15.457 1.00 95.94 83 MET A C 1
ATOM 579 O O . MET A 1 83 ? -13.911 -3.848 16.528 1.00 95.94 83 MET A O 1
ATOM 583 N N . ALA A 1 84 ? -13.948 -3.875 14.277 1.00 95.94 84 ALA A N 1
ATOM 584 C CA . ALA A 1 84 ? -15.410 -3.815 14.163 1.00 95.94 84 ALA A CA 1
ATOM 585 C C . ALA A 1 84 ? -16.069 -4.995 14.889 1.00 95.94 84 ALA A C 1
ATOM 587 O O . ALA A 1 84 ? -16.966 -4.794 15.702 1.00 95.94 84 ALA A O 1
ATOM 588 N N . THR A 1 85 ? -15.558 -6.209 14.669 1.00 96.31 85 THR A N 1
ATOM 589 C CA . THR A 1 85 ? -16.035 -7.431 15.337 1.00 96.31 85 THR A CA 1
ATOM 590 C C . THR A 1 85 ? -15.910 -7.317 16.852 1.00 96.31 85 THR A C 1
ATOM 592 O O . THR A 1 85 ? -16.883 -7.534 17.558 1.00 96.31 85 THR A O 1
ATOM 595 N N . THR A 1 86 ? -14.755 -6.875 17.357 1.00 96.56 86 THR A N 1
ATOM 596 C CA . THR A 1 86 ? -14.551 -6.664 18.798 1.00 96.56 86 THR A CA 1
ATOM 597 C C . THR A 1 86 ? -15.562 -5.663 19.358 1.00 96.56 86 THR A C 1
ATOM 599 O O . THR A 1 86 ? -16.112 -5.877 20.432 1.00 96.56 86 THR A O 1
ATOM 602 N N . ILE A 1 87 ? -15.847 -4.578 18.635 1.00 96.31 87 ILE A N 1
ATOM 603 C CA . ILE A 1 87 ? -16.834 -3.581 19.061 1.00 96.31 87 ILE A CA 1
ATOM 604 C C . ILE A 1 87 ? -18.244 -4.181 19.094 1.00 96.31 87 ILE A C 1
ATOM 606 O O . ILE A 1 87 ? -18.948 -4.002 20.090 1.00 96.31 87 ILE A O 1
ATOM 610 N N . PHE A 1 88 ? -18.643 -4.929 18.063 1.00 95.69 88 PHE A N 1
ATOM 611 C CA . PHE A 1 88 ? -19.926 -5.634 18.052 1.00 95.69 88 PHE A CA 1
ATOM 612 C C . PHE A 1 88 ? -20.024 -6.656 19.191 1.00 95.69 88 PHE A C 1
ATOM 614 O O . PHE A 1 88 ? -21.029 -6.681 19.895 1.00 95.69 88 PHE A O 1
ATOM 621 N N . ASP A 1 89 ? -18.957 -7.406 19.462 1.00 95.88 89 ASP A N 1
ATOM 622 C CA . ASP A 1 89 ? -18.901 -8.386 20.552 1.00 95.88 89 ASP A CA 1
ATOM 623 C C . ASP A 1 89 ? -18.963 -7.732 21.945 1.00 95.88 89 ASP A C 1
ATOM 625 O O . ASP A 1 89 ? -19.426 -8.345 22.909 1.00 95.88 89 ASP A O 1
ATOM 629 N N . THR A 1 90 ? -18.533 -6.472 22.078 1.00 95.50 90 THR A N 1
ATOM 630 C CA . THR A 1 90 ? -18.640 -5.726 23.343 1.00 95.50 90 THR A CA 1
ATOM 631 C C . THR A 1 90 ? -20.030 -5.146 23.606 1.00 95.50 90 THR A C 1
ATOM 633 O O . THR A 1 90 ? -20.334 -4.845 24.761 1.00 95.50 90 THR A O 1
ATOM 636 N N . GLN A 1 91 ? -20.896 -5.018 22.592 1.00 94.81 91 GLN A N 1
ATOM 637 C CA . GLN A 1 91 ? -22.251 -4.477 22.779 1.00 94.81 91 GLN A CA 1
ATOM 638 C C . GLN A 1 91 ? -23.102 -5.334 23.726 1.00 94.81 91 GLN A C 1
ATOM 640 O O . GLN A 1 91 ? -23.574 -4.772 24.714 1.00 94.81 91 GLN A O 1
ATOM 645 N N . PRO A 1 92 ? -23.232 -6.667 23.550 1.00 95.62 92 PRO A N 1
ATOM 646 C CA . PRO A 1 92 ? -23.993 -7.502 24.481 1.00 95.62 92 PRO A CA 1
ATOM 647 C C . PRO A 1 92 ? -23.461 -7.445 25.918 1.00 95.62 92 PRO A C 1
ATOM 649 O O . PRO A 1 92 ? -24.231 -7.492 26.875 1.00 95.62 92 PRO A O 1
ATOM 652 N N . LEU A 1 93 ? -22.137 -7.323 26.085 1.00 95.44 93 LEU A N 1
ATOM 653 C CA . LEU A 1 93 ? -21.515 -7.200 27.405 1.00 95.44 93 LEU A CA 1
ATOM 654 C C . LEU A 1 93 ? -21.896 -5.878 28.079 1.00 95.44 93 LEU A C 1
ATOM 656 O O . LEU A 1 93 ? -22.181 -5.856 29.275 1.00 95.44 93 LEU A O 1
ATOM 660 N N . LEU A 1 94 ? -21.924 -4.783 27.318 1.00 95.50 94 LEU A N 1
ATOM 661 C CA . LEU A 1 94 ? -22.354 -3.482 27.819 1.00 95.50 94 LEU A CA 1
ATOM 662 C C . LEU A 1 94 ? -23.857 -3.420 28.060 1.00 95.50 94 LEU A C 1
ATOM 664 O O . LEU A 1 94 ? -24.266 -2.822 29.048 1.00 95.50 94 LEU A O 1
ATOM 668 N N . GLU A 1 95 ? -24.676 -4.055 27.225 1.00 94.88 95 GLU A N 1
ATOM 669 C CA . GLU A 1 95 ? -26.113 -4.205 27.471 1.00 94.88 95 GLU A CA 1
ATOM 670 C C . GLU A 1 95 ? -26.358 -4.959 28.780 1.00 94.88 95 GLU A C 1
ATOM 672 O O . GLU A 1 95 ? -27.101 -4.485 29.635 1.00 94.88 95 GLU A O 1
ATOM 677 N N . GLN A 1 96 ? -25.657 -6.073 29.001 1.00 96.12 96 GLN A N 1
ATOM 678 C CA . GLN A 1 96 ? -25.758 -6.835 30.243 1.00 96.12 96 GLN A CA 1
ATOM 679 C C . GLN A 1 96 ? -25.269 -6.038 31.458 1.00 96.12 96 GLN A C 1
ATOM 681 O O . GLN A 1 96 ? -25.914 -6.062 32.509 1.00 96.12 96 GLN A O 1
ATOM 686 N N . ALA A 1 97 ? -24.155 -5.314 31.325 1.00 94.88 97 ALA A N 1
ATOM 687 C CA . ALA A 1 97 ? -23.672 -4.418 32.371 1.00 94.88 97 ALA A CA 1
ATOM 688 C C . ALA A 1 97 ? -24.692 -3.307 32.658 1.00 94.88 97 ALA A C 1
ATOM 690 O O . ALA A 1 97 ? -24.953 -3.012 33.820 1.00 94.88 97 ALA A O 1
ATOM 691 N N . THR A 1 98 ? -25.322 -2.760 31.616 1.00 95.00 98 THR A N 1
ATOM 692 C CA . THR A 1 98 ? -26.385 -1.758 31.729 1.00 95.00 98 THR A CA 1
ATOM 693 C C . THR A 1 98 ? -27.554 -2.322 32.513 1.00 95.00 98 THR A C 1
ATOM 695 O O . THR A 1 98 ? -27.864 -1.772 33.558 1.00 95.00 98 THR A O 1
ATOM 698 N N . THR A 1 99 ? -28.119 -3.466 32.114 1.00 96.31 99 THR A N 1
ATOM 699 C CA . THR A 1 99 ? -29.205 -4.126 32.856 1.00 96.31 99 THR A CA 1
ATOM 700 C C . THR A 1 99 ? -28.821 -4.401 34.309 1.00 96.31 99 THR A C 1
ATOM 702 O O . THR A 1 99 ? -29.609 -4.164 35.222 1.00 96.31 99 THR A O 1
ATOM 705 N N . MET A 1 100 ? -27.598 -4.872 34.563 1.00 96.50 100 MET A N 1
ATOM 706 C CA . MET A 1 100 ? -27.160 -5.143 35.929 1.00 96.50 100 MET A CA 1
ATOM 707 C C . MET A 1 100 ? -27.067 -3.863 36.769 1.00 96.50 100 MET A C 1
ATOM 709 O O . MET A 1 100 ? -27.465 -3.871 37.933 1.00 96.50 100 MET A O 1
ATOM 713 N N . THR A 1 101 ? -26.577 -2.769 36.186 1.00 96.50 101 THR A N 1
ATOM 714 C CA . THR A 1 101 ? -26.418 -1.471 36.848 1.00 96.50 101 THR A CA 1
ATOM 715 C C . THR A 1 101 ? -27.731 -0.713 37.002 1.00 96.50 101 THR A C 1
ATOM 717 O O . THR A 1 101 ? -27.919 -0.091 38.039 1.00 96.50 101 THR A O 1
ATOM 720 N N . THR A 1 102 ? -28.631 -0.747 36.022 1.00 96.81 102 THR A N 1
ATOM 721 C CA . THR A 1 102 ? -29.822 0.117 35.978 1.00 96.81 102 THR A CA 1
ATOM 722 C C . THR A 1 102 ? -31.092 -0.583 36.443 1.00 96.81 102 THR A C 1
ATOM 724 O O . THR A 1 102 ? -32.043 0.095 36.825 1.00 96.81 102 THR A O 1
ATOM 727 N N . ASP A 1 103 ? -31.108 -1.916 36.468 1.00 96.50 103 ASP A N 1
ATOM 728 C CA . ASP A 1 103 ? -32.279 -2.702 36.859 1.00 96.50 103 ASP A CA 1
ATOM 729 C C . ASP A 1 103 ? -31.966 -3.617 38.053 1.00 96.50 103 ASP A C 1
ATOM 731 O O . ASP A 1 103 ? -32.450 -3.386 39.164 1.00 96.50 103 ASP A O 1
ATOM 735 N N . THR A 1 104 ? -31.061 -4.589 37.885 1.00 96.50 104 THR A N 1
ATOM 736 C CA . THR A 1 104 ? -30.810 -5.636 38.896 1.00 96.50 104 THR A CA 1
ATOM 737 C C . THR A 1 104 ? -30.287 -5.089 40.229 1.00 96.50 104 THR A C 1
ATOM 739 O O . THR A 1 104 ? -30.782 -5.470 41.296 1.00 96.50 104 THR A O 1
ATOM 742 N N . LEU A 1 105 ? -29.271 -4.218 40.198 1.00 96.31 105 LEU A N 1
ATOM 743 C CA . LEU A 1 105 ? -28.700 -3.616 41.407 1.00 96.31 105 LEU A CA 1
ATOM 744 C C . LEU A 1 105 ? -29.700 -2.669 42.099 1.00 96.31 105 LEU A C 1
ATOM 746 O O . LEU A 1 105 ? -29.929 -2.860 43.295 1.00 96.31 105 LEU A O 1
ATOM 750 N N . PRO A 1 106 ? -30.353 -1.721 41.397 1.00 97.12 106 PRO A N 1
ATOM 751 C CA . PRO A 1 106 ? -31.405 -0.883 41.971 1.00 97.12 106 PRO A CA 1
ATOM 752 C C . PRO A 1 106 ? -32.546 -1.684 42.590 1.00 97.12 106 PRO A C 1
ATOM 754 O O . PRO A 1 106 ? -32.916 -1.413 43.725 1.00 97.12 106 PRO A O 1
ATOM 757 N N . ALA A 1 107 ? -33.050 -2.717 41.908 1.00 96.50 107 ALA A N 1
ATOM 758 C CA . ALA A 1 107 ? -34.111 -3.572 42.438 1.00 96.50 107 ALA A CA 1
ATOM 759 C C . ALA A 1 107 ? -33.683 -4.307 43.721 1.00 96.50 107 ALA A C 1
ATOM 761 O O . ALA A 1 107 ? -34.465 -4.436 44.665 1.00 96.50 107 ALA A O 1
ATOM 762 N N . SER A 1 108 ? -32.426 -4.758 43.785 1.00 96.38 108 SER A N 1
ATOM 763 C CA . SER A 1 108 ? -31.869 -5.385 44.990 1.00 96.38 108 SER A CA 1
ATOM 764 C C . SER A 1 108 ? -31.764 -4.385 46.146 1.00 96.38 108 SER A C 1
ATOM 766 O O . SER A 1 108 ? -32.103 -4.719 47.281 1.00 96.38 108 SER A O 1
ATOM 768 N N . LEU A 1 109 ? -31.336 -3.151 45.867 1.00 95.25 109 LEU A N 1
ATOM 769 C CA . LEU A 1 109 ? -31.250 -2.076 46.856 1.00 95.25 109 LEU A CA 1
ATOM 770 C C . LEU A 1 109 ? -32.632 -1.609 47.332 1.00 95.25 109 LEU A C 1
ATOM 772 O O . LEU A 1 109 ? -32.805 -1.389 48.527 1.00 95.25 109 LEU A O 1
ATOM 776 N N . ASP A 1 110 ? -33.630 -1.542 46.450 1.00 94.94 110 ASP A N 1
ATOM 777 C CA . ASP A 1 110 ? -35.022 -1.246 46.814 1.00 94.94 110 ASP A CA 1
ATOM 778 C C . ASP A 1 110 ? -35.590 -2.314 47.760 1.00 94.94 110 ASP A C 1
ATOM 780 O O . ASP A 1 110 ? -36.278 -1.999 48.737 1.00 94.94 110 ASP A O 1
ATOM 784 N N . ALA A 1 111 ? -35.266 -3.589 47.513 1.00 95.00 111 ALA A N 1
ATOM 785 C CA . ALA A 1 111 ? -35.641 -4.687 48.397 1.00 95.00 111 ALA A CA 1
ATOM 786 C C . ALA A 1 111 ? -34.970 -4.566 49.776 1.00 95.00 111 ALA A C 1
ATOM 788 O O . ALA A 1 111 ? -35.633 -4.771 50.795 1.00 95.00 111 ALA A O 1
ATOM 789 N N . VAL A 1 112 ? -33.686 -4.181 49.827 1.00 93.75 112 VAL A N 1
ATOM 790 C CA . VAL A 1 112 ? -32.994 -3.884 51.093 1.00 93.75 112 VAL A CA 1
ATOM 791 C C . VAL A 1 112 ? -33.657 -2.706 51.807 1.00 93.75 112 VAL A C 1
ATOM 793 O O . VAL A 1 112 ? -34.002 -2.834 52.979 1.00 93.75 112 VAL A O 1
ATOM 796 N N . ASN A 1 113 ? -33.917 -1.600 51.109 1.00 92.44 113 ASN A N 1
ATOM 797 C CA . ASN A 1 113 ? -34.561 -0.412 51.670 1.00 92.44 113 ASN A CA 1
ATOM 798 C C . ASN A 1 113 ? -35.960 -0.728 52.235 1.00 92.44 113 ASN A C 1
ATOM 800 O O . ASN A 1 113 ? -36.326 -0.264 53.311 1.00 92.44 113 ASN A O 1
ATOM 804 N N . THR A 1 114 ? -36.711 -1.613 51.573 1.00 94.44 114 THR A N 1
ATOM 805 C CA . THR A 1 114 ? -38.013 -2.108 52.055 1.00 94.44 114 THR A CA 1
ATOM 806 C C . THR A 1 114 ? -37.887 -2.960 53.326 1.00 94.44 114 THR A C 1
ATOM 808 O O . THR A 1 114 ? -38.795 -2.981 54.158 1.00 94.44 114 THR A O 1
ATOM 811 N N . ALA A 1 115 ? -36.771 -3.672 53.500 1.00 94.62 115 ALA A N 1
ATOM 812 C CA . ALA A 1 115 ? -36.520 -4.506 54.673 1.00 94.62 115 ALA A CA 1
ATOM 813 C C . ALA A 1 115 ? -36.015 -3.711 55.892 1.00 94.62 115 ALA A C 1
ATOM 815 O O . ALA A 1 115 ? -36.213 -4.158 57.025 1.00 94.62 115 ALA A O 1
ATOM 816 N N . ILE A 1 116 ? -35.401 -2.540 55.688 1.00 94.69 116 ILE A N 1
ATOM 817 C CA . ILE A 1 116 ? -34.779 -1.743 56.758 1.00 94.69 116 ILE A CA 1
ATOM 818 C C . ILE A 1 116 ? -35.749 -1.338 57.876 1.00 94.69 116 ILE A C 1
ATOM 820 O O . ILE A 1 116 ? -35.387 -1.549 59.031 1.00 94.69 116 ILE A O 1
ATOM 824 N N . PRO A 1 117 ? -36.985 -0.868 57.619 1.00 93.19 117 PRO A N 1
ATOM 825 C CA . PRO A 1 117 ? -37.924 -0.547 58.696 1.00 93.19 117 PRO A CA 1
ATOM 826 C C . PRO A 1 117 ? -38.226 -1.736 59.622 1.00 93.19 117 PRO A C 1
ATOM 828 O O . PRO A 1 117 ? -38.365 -1.568 60.833 1.00 93.19 117 PRO A O 1
ATOM 831 N N . ASN A 1 118 ? -38.277 -2.957 59.076 1.00 93.44 118 ASN A N 1
ATOM 832 C CA . ASN A 1 118 ? -38.462 -4.167 59.882 1.00 93.44 118 ASN A CA 1
ATOM 833 C C . ASN A 1 118 ? -37.214 -4.479 60.721 1.00 93.44 118 ASN A C 1
ATOM 835 O O . ASN A 1 118 ? -37.340 -4.872 61.879 1.00 93.44 118 ASN A O 1
ATOM 839 N N . LEU A 1 119 ? -36.017 -4.290 60.154 1.00 92.56 119 LEU A N 1
ATOM 840 C CA . LEU A 1 119 ? -34.751 -4.452 60.876 1.00 92.56 119 LEU A CA 1
ATOM 841 C C . LEU A 1 119 ? -34.599 -3.414 61.992 1.00 92.56 119 LEU A C 1
ATOM 843 O O . LEU A 1 119 ? -34.219 -3.787 63.098 1.00 92.56 119 LEU A O 1
ATOM 847 N N . ALA A 1 120 ? -34.970 -2.157 61.741 1.00 92.44 120 ALA A N 1
ATOM 848 C CA . ALA A 1 120 ? -35.018 -1.103 62.748 1.00 92.44 120 ALA A CA 1
ATOM 849 C C . ALA A 1 120 ? -36.006 -1.452 63.873 1.00 92.44 120 ALA A C 1
ATOM 851 O O . ALA A 1 120 ? -35.674 -1.336 65.044 1.00 92.44 120 ALA A O 1
ATOM 852 N N . GLY A 1 121 ? -37.186 -1.998 63.552 1.00 91.31 121 GLY A N 1
ATOM 853 C CA . GLY A 1 121 ? -38.131 -2.476 64.570 1.00 91.31 121 GLY A CA 1
ATOM 854 C C . GLY A 1 121 ? -37.582 -3.619 65.443 1.00 91.31 121 GLY A C 1
ATOM 855 O O . GLY A 1 121 ? -37.839 -3.674 66.651 1.00 91.31 121 GLY A O 1
ATOM 856 N N . ILE A 1 122 ? -36.792 -4.527 64.857 1.00 93.56 122 ILE A N 1
ATOM 857 C CA . ILE A 1 122 ? -36.074 -5.570 65.609 1.00 93.56 122 ILE A CA 1
ATOM 858 C C . ILE A 1 122 ? -34.984 -4.936 66.485 1.00 93.56 122 ILE A C 1
ATOM 860 O O . ILE A 1 122 ? -34.887 -5.280 67.663 1.00 93.56 122 ILE A O 1
ATOM 864 N N . ALA A 1 123 ? -34.207 -3.995 65.945 1.00 92.88 123 ALA A N 1
ATOM 865 C CA . ALA A 1 123 ? -33.180 -3.256 66.674 1.00 92.88 123 ALA A CA 1
ATOM 866 C C . ALA A 1 123 ? -33.764 -2.493 67.876 1.00 92.88 123 ALA A C 1
ATOM 868 O O . ALA A 1 123 ? -33.282 -2.664 68.992 1.00 92.88 123 ALA A O 1
ATOM 869 N N . ALA A 1 124 ? -34.896 -1.809 67.703 1.00 93.12 124 ALA A N 1
ATOM 870 C CA . ALA A 1 124 ? -35.607 -1.108 68.773 1.00 93.12 124 ALA A CA 1
ATOM 871 C C . ALA A 1 124 ? -36.067 -2.067 69.887 1.00 93.12 124 ALA A C 1
ATOM 873 O O . ALA A 1 124 ? -36.087 -1.732 71.077 1.00 93.12 124 ALA A O 1
ATOM 874 N N . THR A 1 125 ? -36.431 -3.300 69.514 1.00 94.31 125 THR A N 1
ATOM 875 C CA . THR A 1 125 ? -36.784 -4.356 70.474 1.00 94.31 125 THR A CA 1
ATOM 876 C C . THR A 1 125 ? -35.558 -4.824 71.265 1.00 94.31 125 THR A C 1
ATOM 878 O O . THR A 1 125 ? -35.664 -5.066 72.473 1.00 94.31 125 THR A O 1
ATOM 881 N N . ILE A 1 126 ? -34.396 -4.932 70.611 1.00 92.38 126 ILE A N 1
ATOM 882 C CA . ILE A 1 126 ? -33.113 -5.238 71.260 1.00 92.38 126 ILE A CA 1
ATOM 883 C C . ILE A 1 126 ? -32.743 -4.114 72.231 1.00 92.38 126 ILE A C 1
ATOM 885 O O . ILE A 1 126 ? -32.506 -4.409 73.401 1.00 92.38 126 ILE A O 1
ATOM 889 N N . ASP A 1 127 ? -32.807 -2.854 71.801 1.00 92.50 127 ASP A N 1
ATOM 890 C CA . ASP A 1 127 ? -32.526 -1.684 72.641 1.00 92.50 127 ASP A CA 1
ATOM 891 C C . ASP A 1 127 ? -33.429 -1.641 73.863 1.00 92.50 127 ASP A C 1
ATOM 893 O O . ASP A 1 127 ? -32.953 -1.605 74.995 1.00 92.50 127 ASP A O 1
ATOM 897 N N . THR A 1 128 ? -34.740 -1.779 73.662 1.00 92.56 128 THR A N 1
ATOM 898 C CA . THR A 1 128 ? -35.707 -1.839 74.765 1.00 92.56 128 THR A CA 1
ATOM 899 C C . THR A 1 128 ? -35.373 -2.965 75.748 1.00 92.56 128 THR A C 1
ATOM 901 O O . THR A 1 128 ? -35.537 -2.806 76.961 1.00 92.56 128 THR A O 1
ATOM 904 N N . THR A 1 129 ? -34.913 -4.116 75.251 1.00 91.75 129 THR A N 1
ATOM 905 C CA . THR A 1 129 ? -34.537 -5.259 76.092 1.00 91.75 129 THR A CA 1
ATOM 906 C C . THR A 1 129 ? -33.262 -4.972 7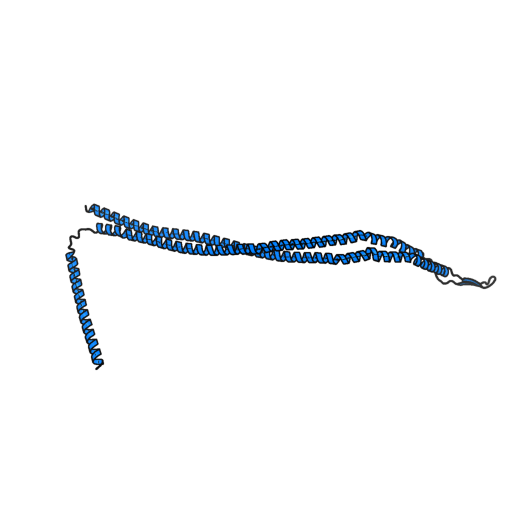6.877 1.00 91.75 129 THR A C 1
ATOM 908 O O . THR A 1 129 ? -33.251 -5.165 78.092 1.00 91.75 129 THR A O 1
ATOM 911 N N . LEU A 1 130 ? -32.216 -4.466 76.222 1.00 91.62 130 LEU A N 1
ATOM 912 C CA . LEU A 1 130 ? -30.942 -4.126 76.854 1.00 91.62 130 LEU A CA 1
ATOM 913 C C . LEU A 1 130 ? -31.100 -2.990 77.872 1.00 91.62 130 LEU A C 1
ATOM 915 O O . LEU A 1 130 ? -30.592 -3.111 78.983 1.00 91.62 130 LEU A O 1
ATOM 919 N N . THR A 1 131 ? -31.897 -1.960 77.578 1.00 91.00 131 THR A N 1
ATOM 920 C CA . THR A 1 131 ? -32.241 -0.893 78.531 1.00 91.00 131 THR A CA 1
ATOM 921 C C . THR A 1 131 ? -33.025 -1.428 79.731 1.00 91.00 131 THR A C 1
ATOM 923 O O . THR A 1 131 ? -32.775 -1.019 80.864 1.00 91.00 131 THR A O 1
ATOM 926 N N . ARG A 1 132 ? -33.974 -2.356 79.537 1.00 89.50 132 ARG A N 1
ATOM 927 C CA . ARG A 1 132 ? -34.700 -2.983 80.660 1.00 89.50 132 ARG A CA 1
ATOM 928 C C . ARG A 1 132 ? -33.797 -3.860 81.519 1.00 89.50 132 ARG A C 1
ATOM 930 O O . ARG A 1 132 ? -33.958 -3.862 82.734 1.00 89.50 132 ARG A O 1
ATOM 937 N N . LEU A 1 133 ? -32.881 -4.601 80.898 1.00 88.38 133 LEU A N 1
ATOM 938 C CA . LEU A 1 133 ? -31.901 -5.425 81.604 1.00 88.38 133 LEU A CA 1
ATOM 939 C C . LEU A 1 133 ? -30.877 -4.561 82.351 1.00 88.38 133 LEU A C 1
ATOM 941 O O . LEU A 1 133 ? -30.528 -4.892 83.477 1.00 88.38 133 LEU A O 1
ATOM 945 N N . SER A 1 134 ? -30.456 -3.437 81.771 1.00 88.94 134 SER A N 1
ATOM 946 C CA . SER A 1 134 ? -29.562 -2.473 82.420 1.00 88.94 134 SER A CA 1
ATOM 947 C C . SER A 1 134 ? -30.224 -1.793 83.624 1.00 88.94 134 SER A C 1
ATOM 949 O O . SER A 1 134 ? -29.616 -1.666 84.680 1.00 88.94 134 SER A O 1
ATOM 951 N N . ASN A 1 135 ? -31.515 -1.459 83.517 1.00 86.12 135 ASN A N 1
ATOM 952 C CA . ASN A 1 135 ? -32.297 -0.880 84.616 1.00 86.12 135 ASN A CA 1
ATOM 953 C C . ASN A 1 135 ? -32.806 -1.910 85.643 1.00 86.12 135 ASN A C 1
ATOM 955 O O . ASN A 1 135 ? -33.537 -1.547 86.567 1.00 86.12 135 ASN A O 1
ATOM 959 N N . PHE A 1 136 ? -32.489 -3.197 85.487 1.00 87.06 136 PHE A N 1
ATOM 960 C CA . PHE A 1 136 ? -32.898 -4.208 86.453 1.00 87.06 136 PHE A CA 1
ATOM 961 C C . PHE A 1 136 ? -32.014 -4.119 87.701 1.00 87.06 136 PHE A C 1
ATOM 963 O O . PHE A 1 136 ? -30.890 -4.618 87.716 1.00 87.06 136 PHE A O 1
ATOM 970 N N . SER A 1 137 ? -32.558 -3.536 88.769 1.00 81.25 137 SER A N 1
ATOM 971 C CA . SER A 1 137 ? -32.000 -3.629 90.117 1.00 81.25 137 SER A CA 1
ATOM 972 C C . SER A 1 137 ? -33.029 -4.210 91.088 1.00 81.25 137 SER A C 1
ATOM 974 O O . SER A 1 137 ? -34.231 -3.935 91.029 1.00 81.25 137 SER A O 1
ATOM 976 N N . ILE A 1 138 ? -32.561 -5.062 91.995 1.00 79.06 138 ILE A N 1
ATOM 977 C CA . ILE A 1 138 ? -33.322 -5.524 93.151 1.00 79.06 138 ILE A CA 1
ATOM 978 C C . ILE A 1 138 ? -32.708 -4.870 94.377 1.00 79.06 138 ILE A C 1
ATOM 980 O O . ILE A 1 138 ? -31.697 -5.344 94.888 1.00 79.06 138 ILE A O 1
ATOM 984 N N . ASP A 1 139 ? -33.374 -3.833 94.875 1.00 77.69 139 ASP A N 1
ATOM 985 C CA . ASP A 1 139 ? -33.052 -3.202 96.149 1.00 77.69 139 ASP A CA 1
ATOM 986 C C . ASP A 1 139 ? -34.044 -3.682 97.207 1.00 77.69 139 ASP A C 1
ATOM 988 O O . ASP A 1 139 ? -35.207 -3.268 97.257 1.00 77.69 139 ASP A O 1
ATOM 992 N N . ARG A 1 140 ? -33.607 -4.622 98.047 1.00 72.12 140 ARG A N 1
ATOM 993 C CA . ARG A 1 140 ? -34.408 -5.129 99.165 1.00 72.12 140 ARG A CA 1
ATOM 994 C C . ARG A 1 140 ? -33.646 -4.982 100.465 1.00 72.12 140 ARG A C 1
ATOM 996 O O . ARG A 1 140 ? -32.523 -5.448 100.614 1.00 72.12 140 ARG A O 1
ATOM 1003 N N . SER A 1 141 ? -34.308 -4.374 101.440 1.00 66.81 141 SER A N 1
ATOM 1004 C CA . SER A 1 141 ? -33.829 -4.331 102.813 1.00 66.81 141 SER A CA 1
ATOM 1005 C C . SER A 1 141 ? -34.478 -5.462 103.604 1.00 66.81 141 SER A C 1
ATOM 1007 O O . SER A 1 141 ? -35.705 -5.581 103.628 1.00 66.81 141 SER A O 1
ATOM 1009 N N . PHE A 1 142 ? -33.666 -6.325 104.213 1.00 66.81 142 PHE A N 1
ATOM 1010 C CA . PHE A 1 142 ? -34.151 -7.420 105.052 1.00 66.81 142 PHE A CA 1
ATOM 1011 C C . PHE A 1 142 ? -34.019 -7.016 106.532 1.00 66.81 142 PHE A C 1
ATOM 1013 O O . PHE A 1 142 ? -32.913 -6.763 107.011 1.00 66.81 142 PHE A O 1
ATOM 1020 N N . GLY A 1 143 ? -35.150 -6.940 107.248 1.00 65.31 143 GLY A N 1
ATOM 1021 C CA . GLY A 1 143 ? -35.241 -6.544 108.666 1.00 65.31 143 GLY A CA 1
ATOM 1022 C C . GLY A 1 143 ? -36.101 -5.290 108.913 1.00 65.31 143 GLY A C 1
ATOM 1023 O O . GLY A 1 143 ? -36.398 -4.539 107.992 1.00 65.31 143 GLY A O 1
ATOM 1024 N N . THR A 1 144 ? -36.522 -5.055 110.163 1.00 61.72 144 THR A N 1
ATOM 1025 C CA . THR A 1 144 ? -37.264 -3.844 110.581 1.00 61.72 144 THR A CA 1
ATOM 1026 C C . THR A 1 144 ? -36.548 -3.159 111.745 1.00 61.72 144 THR A C 1
ATOM 1028 O O . THR A 1 144 ? -36.284 -3.805 112.758 1.00 61.72 144 THR A O 1
ATOM 1031 N N . GLY A 1 145 ? -36.258 -1.858 111.629 1.00 66.81 145 GLY A N 1
ATOM 1032 C CA . GLY A 1 145 ? -35.519 -1.084 112.639 1.00 66.81 145 GLY A CA 1
ATOM 1033 C C . GLY A 1 145 ? -34.022 -0.907 112.309 1.00 66.81 145 GLY A C 1
ATOM 1034 O O . GLY A 1 145 ? -33.621 -1.155 111.176 1.00 66.81 145 GLY A O 1
ATOM 1035 N N . PRO A 1 146 ? -33.171 -0.481 113.266 1.00 63.94 146 PRO A N 1
ATOM 1036 C CA . PRO A 1 146 ? -31.786 -0.034 113.020 1.00 63.94 146 PRO A CA 1
ATOM 1037 C C . PRO A 1 146 ? -30.787 -1.123 112.566 1.00 63.94 146 PRO A C 1
ATOM 1039 O O . PRO A 1 146 ? -29.602 -0.837 112.432 1.00 63.94 146 PRO A O 1
ATOM 1042 N N . LEU A 1 147 ? -31.241 -2.359 112.335 1.00 64.50 147 LEU A N 1
ATOM 1043 C CA . LEU A 1 147 ? -30.430 -3.511 111.904 1.00 64.50 147 LEU A CA 1
ATOM 1044 C C . LEU A 1 147 ? -30.794 -4.002 110.492 1.00 64.50 147 LEU A C 1
ATOM 1046 O O . LEU A 1 147 ? -30.496 -5.140 110.137 1.00 64.50 147 LEU A O 1
ATOM 1050 N N . ALA A 1 148 ? -31.483 -3.181 109.700 1.00 70.88 148 ALA A N 1
ATOM 1051 C CA . ALA A 1 148 ? -31.878 -3.562 108.353 1.00 70.88 148 ALA A CA 1
ATOM 1052 C C . ALA A 1 148 ? -30.640 -3.690 107.445 1.00 70.88 148 ALA A C 1
ATOM 1054 O O . ALA A 1 148 ? -29.856 -2.748 107.320 1.00 70.88 148 ALA A O 1
ATOM 1055 N N . VAL A 1 149 ? -30.457 -4.857 106.820 1.00 71.50 149 VAL A N 1
ATOM 1056 C CA . VAL A 1 149 ? -29.341 -5.108 105.895 1.00 71.50 149 VAL A CA 1
ATOM 1057 C C . VAL A 1 149 ? -29.810 -4.796 104.472 1.00 71.50 149 VAL A C 1
ATOM 1059 O O . VAL A 1 149 ? -30.765 -5.432 104.011 1.00 71.50 149 VAL A O 1
ATOM 1062 N N . PRO A 1 150 ? -29.197 -3.823 103.771 1.00 73.44 150 PRO A N 1
ATOM 1063 C CA . PRO A 1 150 ? -29.500 -3.569 102.371 1.00 73.44 150 PRO A CA 1
ATOM 1064 C C . PRO A 1 150 ? -28.854 -4.646 101.492 1.00 73.44 150 PRO A C 1
ATOM 1066 O O . PRO A 1 150 ? -27.654 -4.897 101.584 1.00 73.44 150 PRO A O 1
ATOM 1069 N N . ILE A 1 151 ? -29.657 -5.285 100.645 1.00 73.88 151 ILE A N 1
ATOM 1070 C CA . ILE A 1 151 ? -29.201 -6.164 99.569 1.00 73.88 151 ILE A CA 1
ATOM 1071 C C . ILE A 1 151 ? -29.585 -5.477 98.260 1.00 73.88 151 ILE A C 1
ATOM 1073 O O . ILE A 1 151 ? -30.774 -5.312 97.982 1.00 73.88 151 ILE A O 1
ATOM 1077 N N . SER A 1 152 ? -28.575 -5.085 97.489 1.00 77.00 152 SER A N 1
ATOM 1078 C CA . SER A 1 152 ? -28.706 -4.557 96.132 1.00 77.00 152 SER A CA 1
ATOM 1079 C C . SER A 1 152 ? -28.104 -5.568 95.157 1.00 77.00 152 SER A C 1
ATOM 1081 O O . SER A 1 152 ? -26.946 -5.963 95.316 1.00 77.00 152 SER A O 1
ATOM 1083 N N . PHE A 1 153 ? -28.881 -6.011 94.175 1.00 78.38 153 PHE A N 1
ATOM 1084 C CA . PHE A 1 153 ? -28.417 -6.881 93.094 1.00 78.38 153 PHE A CA 1
ATOM 1085 C C . PHE A 1 153 ? -28.780 -6.251 91.752 1.00 78.38 153 PHE A C 1
ATOM 1087 O O . PHE A 1 153 ? -29.950 -5.950 91.526 1.00 78.38 153 PHE A O 1
ATOM 1094 N N . ASP A 1 154 ? -27.800 -6.101 90.869 1.00 83.50 154 ASP A N 1
ATOM 1095 C CA . ASP A 1 154 ? -27.990 -5.735 89.467 1.00 83.50 154 ASP A CA 1
ATOM 1096 C C . ASP A 1 154 ? -27.397 -6.821 88.548 1.00 83.50 154 ASP A C 1
ATOM 1098 O O . ASP A 1 154 ? -26.787 -7.790 89.009 1.00 83.50 154 ASP A O 1
ATOM 1102 N N . LEU A 1 155 ? -27.626 -6.694 87.239 1.00 82.75 155 LEU A N 1
ATOM 1103 C CA . LEU A 1 155 ? -27.095 -7.624 86.232 1.00 82.75 155 LEU A CA 1
ATOM 1104 C C . LEU A 1 155 ? -25.698 -7.235 85.716 1.00 82.75 155 LEU A C 1
ATOM 1106 O O . LEU A 1 155 ? -25.172 -7.931 84.849 1.00 82.75 155 LEU A O 1
ATOM 1110 N N . GLY A 1 156 ? -25.108 -6.133 86.196 1.00 81.19 156 GLY A N 1
ATOM 1111 C CA . GLY A 1 156 ? -23.836 -5.598 85.698 1.00 81.19 156 GLY A CA 1
ATOM 1112 C C . GLY A 1 156 ? -23.840 -5.163 84.224 1.00 81.19 156 GLY A C 1
ATOM 1113 O O . GLY A 1 156 ? -22.772 -5.046 83.626 1.00 81.19 156 GLY A O 1
ATOM 1114 N N . ILE A 1 157 ? -25.016 -4.966 83.615 1.00 85.00 157 ILE A N 1
ATOM 1115 C CA . ILE A 1 157 ? -25.163 -4.519 82.223 1.00 85.00 157 ILE A CA 1
ATOM 1116 C C . ILE A 1 157 ? -25.274 -2.994 82.216 1.00 85.00 157 ILE A C 1
ATOM 1118 O O . ILE A 1 157 ? -26.272 -2.445 82.680 1.00 85.00 157 ILE A O 1
ATOM 1122 N N . ASP A 1 158 ? -24.276 -2.320 81.654 1.00 86.12 158 ASP A N 1
ATOM 1123 C CA . ASP A 1 158 ? -24.311 -0.878 81.408 1.00 86.12 158 ASP A CA 1
ATOM 1124 C C . ASP A 1 158 ? -24.655 -0.635 79.934 1.00 86.12 158 ASP A C 1
ATOM 1126 O O . ASP A 1 158 ? -23.821 -0.838 79.049 1.00 86.12 158 ASP A O 1
ATOM 1130 N N . TYR A 1 159 ? -25.922 -0.305 79.662 1.00 87.06 159 TYR A N 1
ATOM 1131 C CA . TYR A 1 159 ? -26.405 -0.031 78.311 1.00 87.06 159 TYR A CA 1
ATOM 1132 C C . TYR A 1 159 ? -26.795 1.438 78.163 1.00 87.06 159 TYR A C 1
ATOM 1134 O O . TYR A 1 159 ? -27.929 1.828 78.445 1.00 87.06 159 TYR A O 1
ATOM 1142 N N . ALA A 1 160 ? -25.842 2.238 77.691 1.00 89.50 160 ALA A N 1
ATOM 1143 C CA . ALA A 1 160 ? -26.007 3.653 77.383 1.00 89.50 160 ALA A CA 1
ATOM 1144 C C . ALA A 1 160 ? -25.380 3.957 76.009 1.00 89.50 160 ALA A C 1
ATOM 1146 O O . ALA A 1 160 ? -24.294 4.538 75.947 1.00 89.50 160 ALA A O 1
ATOM 1147 N N . PRO A 1 161 ? -25.996 3.491 74.905 1.00 89.31 161 PRO A N 1
ATOM 1148 C CA . PRO A 1 161 ? -25.455 3.738 73.575 1.00 89.31 161 PRO A CA 1
ATOM 1149 C C . PRO A 1 161 ? -25.461 5.243 73.257 1.00 89.31 161 PRO A C 1
ATOM 1151 O O . PRO A 1 161 ? -26.366 5.965 73.675 1.00 89.31 161 PRO A O 1
ATOM 1154 N N . GLU A 1 162 ? -24.453 5.714 72.514 1.00 90.88 162 GLU A N 1
ATOM 1155 C CA . GLU A 1 162 ? -24.406 7.103 72.020 1.00 90.88 162 GLU A CA 1
ATOM 1156 C C . GLU A 1 162 ? -25.523 7.375 71.001 1.00 90.88 162 GLU A C 1
ATOM 1158 O O . GLU A 1 162 ? -26.113 8.454 71.005 1.00 90.88 162 GLU A O 1
ATOM 1163 N N . GLU A 1 163 ? -25.840 6.375 70.177 1.00 92.62 163 GLU A N 1
ATOM 1164 C CA . GLU A 1 163 ? -26.949 6.362 69.227 1.00 92.62 163 GLU A CA 1
ATOM 1165 C C . GLU A 1 163 ? -27.690 5.019 69.357 1.00 92.62 163 GLU A C 1
ATOM 1167 O O . GLU A 1 163 ? -27.030 3.971 69.345 1.00 92.62 163 GLU A O 1
ATOM 1172 N N . PRO A 1 164 ? -29.025 5.019 69.525 1.00 93.69 164 PRO A N 1
ATOM 1173 C CA . PRO A 1 164 ? -29.831 3.800 69.508 1.00 93.69 164 PRO A CA 1
ATOM 1174 C C . PRO A 1 164 ? -29.567 2.947 68.258 1.00 93.69 164 PRO A C 1
ATOM 1176 O O . PRO A 1 164 ? -29.285 3.455 67.170 1.00 93.69 164 PRO A O 1
ATOM 1179 N N . PHE A 1 165 ? -29.620 1.623 68.399 1.00 92.12 165 PHE A N 1
ATOM 1180 C CA . PHE A 1 165 ? -29.298 0.715 67.302 1.00 92.12 165 PHE A CA 1
ATOM 1181 C C . PHE A 1 165 ? -30.327 0.809 66.167 1.00 92.12 165 PHE A C 1
ATOM 1183 O O . PHE A 1 165 ? -29.970 0.660 64.998 1.00 92.12 165 PHE A O 1
ATOM 1190 N N . ASP A 1 166 ? -31.593 1.073 66.485 1.00 93.25 166 ASP A N 1
ATOM 1191 C CA . ASP A 1 166 ? -32.625 1.336 65.483 1.00 93.25 166 ASP A CA 1
ATOM 1192 C C . ASP A 1 166 ? -32.368 2.617 64.687 1.00 93.25 166 ASP A C 1
ATOM 1194 O O . ASP A 1 166 ? -32.477 2.576 63.458 1.00 93.25 166 ASP A O 1
ATOM 1198 N N . ASP A 1 167 ? -31.948 3.698 65.349 1.00 94.06 167 ASP A N 1
ATOM 1199 C CA . ASP A 1 167 ? -31.566 4.958 64.698 1.00 94.06 167 ASP A CA 1
ATOM 1200 C C . ASP A 1 167 ? -30.402 4.743 63.715 1.00 94.06 167 ASP A C 1
ATOM 1202 O O . ASP A 1 167 ? -30.494 5.128 62.546 1.00 94.06 167 ASP A O 1
ATOM 1206 N N . ALA A 1 168 ? -29.361 4.011 64.125 1.00 93.69 168 ALA A N 1
ATOM 1207 C CA . ALA A 1 168 ? -28.234 3.682 63.251 1.00 93.69 168 ALA A CA 1
ATOM 1208 C C . ALA A 1 168 ? -28.656 2.849 62.019 1.00 93.69 168 ALA A C 1
ATOM 1210 O O . ALA A 1 168 ? -28.159 3.059 60.907 1.00 93.69 168 ALA A O 1
ATOM 1211 N N . VAL A 1 169 ? -29.590 1.903 62.183 1.00 93.56 169 VAL A N 1
ATOM 1212 C CA . VAL A 1 169 ? -30.128 1.092 61.074 1.00 93.56 169 VAL A CA 1
ATOM 1213 C C . VAL A 1 169 ? -30.978 1.941 60.120 1.00 93.56 169 VAL A C 1
ATOM 1215 O O . VAL A 1 169 ? -30.878 1.773 58.901 1.00 93.56 169 VAL A O 1
ATOM 1218 N N . LEU A 1 170 ? -31.782 2.868 60.645 1.00 93.56 170 LEU A N 1
ATOM 1219 C CA . LEU A 1 170 ? -32.571 3.802 59.839 1.00 93.56 170 LEU A CA 1
ATOM 1220 C C . LEU A 1 170 ? -31.680 4.772 59.061 1.00 93.56 170 LEU A C 1
ATOM 1222 O O . LEU A 1 170 ? -31.902 4.953 57.864 1.00 93.56 170 LEU A O 1
ATOM 1226 N N . ALA A 1 171 ? -30.633 5.311 59.689 1.00 93.06 171 ALA A N 1
ATOM 1227 C CA . ALA A 1 171 ? -29.669 6.197 59.041 1.00 93.06 171 ALA A CA 1
ATOM 1228 C C . ALA A 1 171 ? -28.974 5.520 57.845 1.00 93.06 171 ALA A C 1
ATOM 1230 O O . ALA A 1 171 ? -28.802 6.131 56.785 1.00 93.06 171 ALA A O 1
ATOM 1231 N N . ILE A 1 172 ? -28.630 4.229 57.966 1.00 92.69 172 ILE A N 1
ATOM 1232 C CA . ILE A 1 172 ? -28.116 3.440 56.835 1.00 92.69 172 ILE A CA 1
ATOM 1233 C C . ILE A 1 172 ? -29.162 3.366 55.719 1.00 92.69 172 ILE A C 1
ATOM 1235 O O . ILE A 1 172 ? -28.819 3.586 54.556 1.00 92.69 172 ILE A O 1
ATOM 123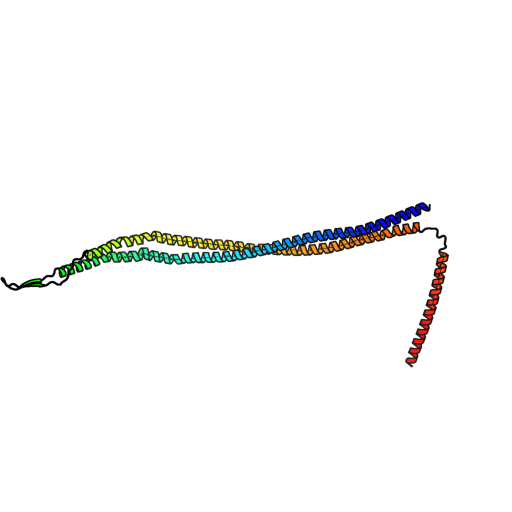9 N N . GLY A 1 173 ? -30.428 3.101 56.048 1.00 92.06 173 GLY A N 1
ATOM 1240 C CA . GLY A 1 173 ? -31.506 3.079 55.058 1.00 92.06 173 GLY A CA 1
ATOM 1241 C C . GLY A 1 173 ? -31.656 4.390 54.317 1.00 92.06 173 GLY A C 1
ATOM 1242 O O . GLY A 1 173 ? -31.606 4.393 53.089 1.00 92.06 173 GLY A O 1
ATOM 1243 N N . GLU A 1 174 ? -31.728 5.501 55.045 1.00 93.81 174 GLU A N 1
ATOM 1244 C CA . GLU A 1 174 ? -31.813 6.842 54.464 1.00 93.81 174 GLU A CA 1
ATOM 1245 C C . GLU A 1 174 ? -30.639 7.141 53.522 1.00 93.81 174 GLU A C 1
ATOM 1247 O O . GLU A 1 174 ? -30.843 7.707 52.446 1.00 93.81 174 GLU A O 1
ATOM 1252 N N . SER A 1 175 ? -29.424 6.697 53.865 1.00 94.44 175 SER A N 1
ATOM 1253 C CA . SER A 1 175 ? -28.245 6.867 53.003 1.00 94.44 175 SER A CA 1
ATOM 1254 C C . SER A 1 175 ? -28.306 6.058 51.699 1.00 94.44 175 SER A C 1
ATOM 1256 O O . SER A 1 175 ? -27.704 6.453 50.698 1.00 94.44 175 SER A O 1
ATOM 1258 N N . LEU A 1 176 ? -29.044 4.941 51.691 1.00 94.81 176 LEU A N 1
ATOM 1259 C CA . LEU A 1 176 ? -29.205 4.064 50.531 1.00 94.81 176 LEU A CA 1
ATOM 1260 C C . LEU A 1 176 ? -30.372 4.478 49.628 1.00 94.81 176 LEU A C 1
ATOM 1262 O O . LEU A 1 176 ? -30.329 4.161 48.442 1.00 94.81 176 LEU A O 1
ATOM 1266 N N . VAL A 1 177 ? -31.364 5.222 50.139 1.00 93.75 177 VAL A N 1
ATOM 1267 C CA . VAL A 1 177 ? -32.535 5.701 49.373 1.00 93.75 177 VAL A CA 1
ATOM 1268 C C . VAL A 1 177 ? -32.182 6.327 48.013 1.00 93.75 177 VAL A C 1
ATOM 1270 O O . VAL A 1 177 ? -32.828 5.963 47.033 1.00 93.75 177 VAL A O 1
ATOM 1273 N N . PRO A 1 178 ? -31.195 7.237 47.880 1.00 96.12 178 PRO A N 1
ATOM 1274 C CA . PRO A 1 178 ? -30.935 7.886 46.593 1.00 96.12 178 PRO A CA 1
ATOM 1275 C C . PRO A 1 178 ? -30.128 7.024 45.607 1.00 96.12 178 PRO A C 1
ATOM 1277 O O . PRO A 1 178 ? -30.042 7.373 44.429 1.00 96.12 178 PRO A O 1
ATOM 1280 N N . VAL A 1 179 ? -29.494 5.933 46.055 1.00 96.62 179 VAL A N 1
ATOM 1281 C CA . VAL A 1 179 ? -28.570 5.137 45.225 1.00 96.62 179 VAL A CA 1
ATOM 1282 C C . VAL A 1 179 ? -29.282 4.428 44.059 1.00 96.62 179 VAL A C 1
ATOM 1284 O O . VAL A 1 179 ? -28.796 4.555 42.933 1.00 96.62 179 VAL A O 1
ATOM 1287 N N . PRO A 1 180 ? -30.424 3.732 44.253 1.00 96.88 180 PRO A N 1
ATOM 1288 C CA . PRO A 1 180 ? -31.186 3.129 43.156 1.00 96.88 180 PRO A CA 1
ATOM 1289 C C . PRO A 1 180 ? -31.525 4.118 42.036 1.00 96.88 180 PRO A C 1
ATOM 1291 O O . PRO A 1 180 ? -31.362 3.796 40.859 1.00 96.88 180 PRO A O 1
ATOM 1294 N N . ASP A 1 181 ? -31.942 5.335 42.389 1.00 95.81 181 ASP A N 1
ATOM 1295 C CA . ASP A 1 181 ? -32.320 6.367 41.418 1.00 95.81 181 ASP A CA 1
ATOM 1296 C C . ASP A 1 181 ? -31.111 6.895 40.642 1.00 95.81 181 ASP A C 1
ATOM 1298 O O . ASP A 1 181 ? -31.187 7.080 39.427 1.00 95.81 181 ASP A O 1
ATOM 1302 N N . GLN A 1 182 ? -29.971 7.089 41.312 1.00 96.56 182 GLN A N 1
ATOM 1303 C CA . GLN A 1 182 ? -28.720 7.472 40.648 1.00 96.56 182 GLN A CA 1
ATOM 1304 C C . GLN A 1 182 ? -28.263 6.405 39.652 1.00 96.56 182 GLN A C 1
ATOM 1306 O O . GLN A 1 182 ? -27.837 6.734 38.547 1.00 96.56 182 GLN A O 1
ATOM 1311 N N . LEU A 1 183 ? -28.378 5.131 40.025 1.00 96.38 183 LEU A N 1
ATOM 1312 C CA . LEU A 1 183 ? -28.041 4.004 39.163 1.00 96.38 183 LEU A CA 1
ATOM 1313 C C . LEU A 1 183 ? -28.981 3.907 37.949 1.00 96.38 183 LEU A C 1
ATOM 1315 O O . LEU A 1 183 ? -28.505 3.732 36.830 1.00 96.38 183 LEU A O 1
ATOM 1319 N N . ARG A 1 184 ? -30.292 4.108 38.133 1.00 96.12 184 ARG A N 1
ATOM 1320 C CA . ARG A 1 184 ? -31.268 4.196 37.029 1.00 96.12 184 ARG A CA 1
ATOM 1321 C C . ARG A 1 184 ? -31.001 5.385 36.112 1.00 96.12 184 ARG A C 1
ATOM 1323 O O . ARG A 1 184 ? -31.093 5.256 34.897 1.00 96.12 184 ARG A O 1
ATOM 1330 N N . ALA A 1 185 ? -30.592 6.528 36.661 1.00 96.25 185 ALA A N 1
ATOM 1331 C CA . ALA A 1 185 ? -30.258 7.709 35.867 1.00 96.25 185 ALA A CA 1
ATOM 1332 C C . ALA A 1 185 ? -29.073 7.483 34.902 1.00 96.25 185 ALA A C 1
ATOM 1334 O O . ALA A 1 185 ? -28.948 8.204 33.908 1.00 96.25 185 ALA A O 1
ATOM 1335 N N . LEU A 1 186 ? -28.224 6.474 35.144 1.00 95.88 186 LEU A N 1
ATOM 1336 C CA . LEU A 1 186 ? -27.141 6.101 34.227 1.00 95.88 186 LEU A CA 1
ATOM 1337 C C . LEU A 1 186 ? -27.637 5.416 32.948 1.00 95.88 186 LEU A C 1
ATOM 1339 O O . LEU A 1 186 ? -26.898 5.406 31.963 1.00 95.88 186 LEU A O 1
ATOM 1343 N N . GLU A 1 187 ? -28.866 4.893 32.923 1.00 94.50 187 GLU A N 1
ATOM 1344 C CA . GLU A 1 187 ? -29.426 4.137 31.795 1.00 94.50 187 GLU A CA 1
ATOM 1345 C C . GLU A 1 187 ? -29.310 4.892 30.474 1.00 94.50 187 GLU A C 1
ATOM 1347 O O . GLU A 1 187 ? -28.746 4.372 29.512 1.00 94.50 187 GLU A O 1
ATOM 1352 N N . GLY A 1 188 ? -29.727 6.161 30.443 1.00 94.44 188 GLY A N 1
ATOM 1353 C CA . GLY A 1 188 ? -29.641 6.974 29.230 1.00 94.44 188 GLY A CA 1
ATOM 1354 C C . GLY A 1 188 ? -28.204 7.149 28.721 1.00 94.44 188 GLY A C 1
ATOM 1355 O O . GLY A 1 188 ? -27.956 7.103 27.513 1.00 94.44 188 GLY A O 1
ATOM 1356 N N . SER A 1 189 ? -27.236 7.300 29.632 1.00 96.44 189 SER A N 1
ATOM 1357 C CA . SER A 1 189 ? -25.814 7.446 29.278 1.00 96.44 189 SER A CA 1
ATOM 1358 C C . SER A 1 189 ? -25.218 6.133 28.766 1.00 96.44 189 SER A C 1
ATOM 1360 O O . SER A 1 189 ? -24.478 6.122 27.778 1.00 96.44 189 SER A O 1
ATOM 1362 N N . LEU A 1 190 ? -25.560 5.015 29.405 1.00 95.81 190 LEU A N 1
ATOM 1363 C CA . LEU A 1 190 ? -25.099 3.687 29.008 1.00 95.81 190 LEU A CA 1
ATOM 1364 C C . LEU A 1 190 ? -25.707 3.263 27.667 1.00 95.81 190 LEU A C 1
ATOM 1366 O O . LEU A 1 190 ? -24.981 2.823 26.779 1.00 95.81 190 LEU A O 1
ATOM 1370 N N . GLN A 1 191 ? -26.997 3.509 27.451 1.00 95.06 191 GLN A N 1
ATOM 1371 C CA . GLN A 1 191 ? -27.660 3.199 26.185 1.00 95.06 191 GLN A CA 1
ATOM 1372 C C . GLN A 1 191 ? -27.154 4.069 25.026 1.00 95.06 191 GLN A C 1
ATOM 1374 O O . GLN A 1 191 ? -26.977 3.585 23.904 1.00 95.06 191 GLN A O 1
ATOM 1379 N N . THR A 1 192 ? -26.826 5.335 25.303 1.00 96.81 192 THR A N 1
ATOM 1380 C CA . THR A 1 192 ? -26.111 6.198 24.349 1.00 96.81 192 THR A CA 1
ATOM 1381 C C . THR A 1 192 ? -24.734 5.624 24.017 1.00 96.81 192 THR A C 1
ATOM 1383 O O . THR A 1 192 ? -24.333 5.615 22.856 1.00 96.81 192 THR A O 1
ATOM 1386 N N . THR A 1 193 ? -24.016 5.097 25.011 1.00 96.44 193 THR A N 1
ATOM 1387 C CA . THR A 1 193 ? -22.701 4.472 24.812 1.00 96.44 193 THR A CA 1
ATOM 1388 C C . THR A 1 193 ? -22.798 3.225 23.930 1.00 96.44 193 THR A C 1
ATOM 1390 O O . THR A 1 193 ? -22.030 3.105 22.978 1.00 96.44 193 THR A O 1
ATOM 1393 N N . VAL A 1 194 ? -23.774 2.344 24.181 1.00 95.56 194 VAL A N 1
ATOM 1394 C CA . VAL A 1 194 ? -24.049 1.161 23.341 1.00 95.56 194 VAL A CA 1
ATOM 1395 C C . VAL A 1 194 ? -24.357 1.578 21.901 1.00 95.56 194 VAL A C 1
ATOM 1397 O O . VAL A 1 194 ? -23.745 1.066 20.966 1.00 95.56 194 VAL A O 1
ATOM 1400 N N . THR A 1 195 ? -25.233 2.570 21.715 1.00 96.31 195 THR A N 1
ATOM 1401 C CA . THR A 1 195 ? -25.590 3.091 20.384 1.00 96.31 195 THR A CA 1
ATOM 1402 C C . THR A 1 195 ? -24.374 3.668 19.655 1.00 96.31 195 THR A C 1
ATOM 1404 O O . THR A 1 195 ? -24.147 3.372 18.483 1.00 96.31 195 THR A O 1
ATOM 1407 N N . ASN A 1 196 ? -23.554 4.464 20.348 1.00 96.69 196 ASN A N 1
ATOM 1408 C CA . ASN A 1 196 ? -22.343 5.050 19.777 1.00 96.69 196 ASN A CA 1
ATOM 1409 C C . ASN A 1 196 ? -21.329 3.979 19.369 1.00 96.69 196 ASN A C 1
ATOM 1411 O O . ASN A 1 196 ? -20.733 4.094 18.303 1.00 96.69 196 ASN A O 1
ATOM 1415 N N . LEU A 1 197 ? -21.158 2.924 20.168 1.00 96.69 197 LEU A N 1
ATOM 1416 C CA . LEU A 1 197 ? -20.313 1.790 19.794 1.00 96.69 197 LEU A CA 1
ATOM 1417 C C . LEU A 1 197 ? -20.866 1.046 18.573 1.00 96.69 197 LEU A C 1
ATOM 1419 O O . LEU A 1 197 ? -20.086 0.672 17.705 1.00 96.69 197 LEU A O 1
ATOM 1423 N N . GLY A 1 198 ? -22.187 0.904 18.443 1.00 95.75 198 GLY A N 1
ATOM 1424 C CA . GLY A 1 198 ? -22.828 0.390 17.224 1.00 95.75 198 GLY A CA 1
ATOM 1425 C C . GLY A 1 198 ? -22.503 1.195 15.974 1.00 95.75 198 GLY A C 1
ATOM 1426 O O . GLY A 1 198 ? -22.106 0.628 14.950 1.00 95.75 198 GLY A O 1
ATOM 1427 N N . ASN A 1 199 ? -22.591 2.518 16.077 1.00 96.94 199 ASN A N 1
ATOM 1428 C CA . ASN A 1 199 ? -22.238 3.412 14.979 1.00 96.94 199 ASN A CA 1
ATOM 1429 C C . ASN A 1 199 ? -20.745 3.303 14.632 1.00 96.94 199 ASN A C 1
ATOM 1431 O O . ASN A 1 199 ? -20.409 3.119 13.467 1.00 96.94 199 ASN A O 1
ATOM 1435 N N . ILE A 1 200 ? -19.857 3.307 15.635 1.00 96.75 200 ILE A N 1
ATOM 1436 C CA . ILE A 1 200 ? -18.409 3.147 15.424 1.00 96.75 200 ILE A CA 1
ATOM 1437 C C . ILE A 1 200 ? -18.092 1.801 14.756 1.00 96.75 200 ILE A C 1
ATOM 1439 O O . ILE A 1 200 ? -17.279 1.758 13.836 1.00 96.75 200 ILE A O 1
ATOM 1443 N N . GLY A 1 201 ? -18.727 0.705 15.184 1.00 96.31 201 GLY A N 1
ATOM 1444 C CA . GLY A 1 201 ? -18.549 -0.611 14.562 1.00 96.31 201 GLY A CA 1
ATOM 1445 C C . GLY A 1 201 ? -18.919 -0.599 13.076 1.00 96.31 201 GLY A C 1
ATOM 1446 O O . GLY A 1 201 ? -18.149 -1.079 12.245 1.00 96.31 201 GLY A O 1
ATOM 1447 N N . THR A 1 202 ? -20.044 0.038 12.739 1.00 97.06 202 THR A N 1
ATOM 1448 C CA . THR A 1 202 ? -20.517 0.205 11.354 1.00 97.06 202 THR A CA 1
ATOM 1449 C C . THR A 1 202 ? -19.563 1.069 10.520 1.00 97.06 202 THR A C 1
ATOM 1451 O O . THR A 1 202 ? -19.221 0.710 9.393 1.00 97.06 202 THR A O 1
ATOM 1454 N N . ASP A 1 203 ? -19.081 2.183 11.074 1.00 97.69 203 ASP A N 1
ATOM 1455 C CA . ASP A 1 203 ? -18.138 3.080 10.396 1.00 97.69 203 ASP A CA 1
ATOM 1456 C C . ASP A 1 203 ? -16.792 2.392 10.120 1.00 97.69 203 ASP A C 1
ATOM 1458 O O . ASP A 1 203 ? -16.195 2.564 9.055 1.00 97.69 203 ASP A O 1
ATOM 1462 N N . ILE A 1 204 ? -16.319 1.574 11.063 1.00 96.88 204 ILE A N 1
ATOM 1463 C CA . ILE A 1 204 ? -15.097 0.779 10.911 1.00 96.88 204 ILE A CA 1
ATOM 1464 C C . ILE A 1 204 ? -15.284 -0.300 9.837 1.00 96.88 204 ILE A C 1
ATOM 1466 O O . ILE A 1 204 ? -14.386 -0.509 9.021 1.00 96.88 204 ILE A O 1
ATOM 1470 N N . GLU A 1 205 ? -16.443 -0.954 9.764 1.00 96.69 205 GLU A N 1
ATOM 1471 C CA . GLU A 1 205 ? -16.737 -1.912 8.691 1.00 96.69 205 GLU A CA 1
ATOM 1472 C C . GLU A 1 205 ? -16.756 -1.236 7.308 1.00 96.69 205 GLU A C 1
ATOM 1474 O O . GLU A 1 205 ? -16.140 -1.733 6.359 1.00 96.69 205 GLU A O 1
ATOM 1479 N N . ALA A 1 206 ? -17.371 -0.054 7.205 1.00 97.25 206 ALA A N 1
ATOM 1480 C CA . ALA A 1 206 ? -17.345 0.752 5.988 1.00 97.25 206 ALA A CA 1
ATOM 1481 C C . ALA A 1 206 ? -15.914 1.175 5.608 1.00 97.25 206 ALA A C 1
ATOM 1483 O O . ALA A 1 206 ? -15.542 1.139 4.432 1.00 97.25 206 ALA A O 1
ATOM 1484 N N . LEU A 1 207 ? -15.079 1.529 6.590 1.00 96.81 207 LEU A N 1
ATOM 1485 C CA . LEU A 1 207 ? -13.664 1.823 6.370 1.00 96.81 207 LEU A CA 1
ATOM 1486 C C . LEU A 1 207 ? -12.911 0.606 5.814 1.00 96.81 207 LEU A C 1
ATOM 1488 O O . LEU A 1 207 ? -12.161 0.759 4.852 1.00 96.81 207 LEU A O 1
ATOM 1492 N N . ALA A 1 208 ? -13.131 -0.594 6.359 1.00 96.62 208 ALA A N 1
ATOM 1493 C CA . ALA A 1 208 ? -12.518 -1.816 5.836 1.00 96.62 208 ALA A CA 1
ATOM 1494 C C . ALA A 1 208 ? -12.933 -2.089 4.380 1.00 96.62 208 ALA A C 1
ATOM 1496 O O . ALA A 1 208 ? -12.085 -2.399 3.544 1.00 96.62 208 ALA A O 1
ATOM 1497 N N . ALA A 1 209 ? -14.215 -1.904 4.049 1.00 95.94 209 ALA A N 1
ATOM 1498 C CA . ALA A 1 209 ? -14.706 -2.040 2.677 1.00 95.94 209 ALA A CA 1
ATOM 1499 C C . ALA A 1 209 ? -14.064 -1.018 1.719 1.00 95.94 209 ALA A C 1
ATOM 1501 O O . ALA A 1 209 ? -13.690 -1.362 0.597 1.00 95.94 209 ALA A O 1
ATOM 1502 N N . ASN A 1 210 ? -13.875 0.227 2.168 1.00 97.44 210 ASN A N 1
ATOM 1503 C CA . ASN A 1 210 ? -13.175 1.248 1.387 1.00 97.44 210 ASN A CA 1
ATOM 1504 C C . ASN A 1 210 ? -11.703 0.880 1.152 1.00 97.44 210 ASN A C 1
ATOM 1506 O O . ASN A 1 210 ? -11.200 1.054 0.042 1.00 97.44 210 ASN A O 1
ATOM 1510 N N . ILE A 1 211 ? -11.018 0.343 2.167 1.00 97.06 211 ILE A N 1
ATOM 1511 C CA . ILE A 1 211 ? -9.627 -0.122 2.049 1.00 97.06 211 ILE A CA 1
ATOM 1512 C C . ILE A 1 211 ? -9.523 -1.265 1.034 1.00 97.06 211 ILE A C 1
ATOM 1514 O O . ILE A 1 211 ? -8.622 -1.245 0.198 1.00 97.06 211 ILE A O 1
ATOM 1518 N N . ASP A 1 212 ? -10.466 -2.208 1.035 1.00 96.75 212 ASP A N 1
ATOM 1519 C CA . ASP A 1 212 ? -10.518 -3.278 0.032 1.00 96.75 212 ASP A CA 1
ATOM 1520 C C . ASP A 1 212 ? -10.752 -2.743 -1.387 1.00 96.75 212 ASP A C 1
ATOM 1522 O O . ASP A 1 212 ? -10.149 -3.229 -2.348 1.00 96.75 212 ASP A O 1
ATOM 1526 N N . GLY A 1 213 ? -11.589 -1.711 -1.535 1.00 97.19 213 GLY A N 1
ATOM 1527 C CA . GLY A 1 213 ? -11.789 -1.027 -2.814 1.00 97.19 213 GLY A CA 1
ATOM 1528 C C . GLY A 1 213 ? -10.511 -0.356 -3.332 1.00 97.19 213 GLY A C 1
ATOM 1529 O O . GLY A 1 213 ? -10.179 -0.462 -4.518 1.00 97.19 213 GLY A O 1
ATOM 1530 N N . ILE A 1 214 ? -9.746 0.282 -2.439 1.00 96.00 214 ILE A N 1
ATOM 1531 C CA . ILE A 1 214 ? -8.427 0.843 -2.768 1.00 96.00 214 ILE A CA 1
ATOM 1532 C C . ILE A 1 214 ? -7.458 -0.280 -3.147 1.00 96.00 214 ILE A C 1
ATOM 1534 O O . ILE A 1 214 ? -6.788 -0.167 -4.172 1.00 96.00 214 ILE A O 1
ATOM 1538 N N . ASN A 1 215 ? -7.414 -1.375 -2.381 1.00 96.25 215 ASN A N 1
ATOM 1539 C CA . ASN A 1 215 ? -6.556 -2.524 -2.677 1.00 96.25 215 ASN A CA 1
ATOM 1540 C C . ASN A 1 215 ? -6.852 -3.111 -4.065 1.00 96.25 215 ASN A C 1
ATOM 1542 O O . ASN A 1 215 ? -5.944 -3.293 -4.868 1.00 96.25 215 ASN A O 1
ATOM 1546 N N . THR A 1 216 ? -8.133 -3.290 -4.391 1.00 96.62 216 THR A N 1
ATOM 1547 C CA . THR A 1 216 ? -8.577 -3.747 -5.718 1.00 96.62 216 THR A CA 1
ATOM 1548 C C . THR A 1 216 ? -8.087 -2.811 -6.825 1.00 96.62 216 THR A C 1
ATOM 1550 O O . THR A 1 216 ? -7.638 -3.255 -7.878 1.00 96.62 216 THR A O 1
ATOM 1553 N N . THR A 1 217 ? -8.146 -1.498 -6.592 1.00 95.75 217 THR A N 1
ATOM 1554 C CA . THR A 1 217 ? -7.658 -0.499 -7.553 1.00 95.75 217 THR A CA 1
ATOM 1555 C C . THR A 1 217 ? -6.141 -0.601 -7.737 1.00 95.75 217 THR A C 1
ATOM 1557 O O . THR A 1 217 ? -5.659 -0.557 -8.865 1.00 95.75 217 THR A O 1
ATOM 1560 N N . VAL A 1 218 ? -5.382 -0.784 -6.652 1.00 95.38 218 VAL A N 1
ATOM 1561 C CA . VAL A 1 218 ? -3.925 -0.995 -6.691 1.00 95.38 218 VAL A CA 1
ATOM 1562 C C . VAL A 1 218 ? -3.571 -2.266 -7.470 1.00 95.38 218 VAL A C 1
ATOM 1564 O O . VAL A 1 218 ? -2.703 -2.227 -8.343 1.00 95.38 218 VAL A O 1
ATOM 1567 N N . GLU A 1 219 ? -4.278 -3.369 -7.227 1.00 94.19 219 GLU A N 1
ATOM 1568 C CA . GLU A 1 219 ? -4.085 -4.637 -7.940 1.00 94.19 219 GLU A CA 1
ATOM 1569 C C . GLU A 1 219 ? -4.352 -4.510 -9.448 1.00 94.19 219 GLU A C 1
ATOM 1571 O O . GLU A 1 219 ? -3.660 -5.135 -10.250 1.00 94.19 219 GLU A O 1
ATOM 1576 N N . GLN A 1 220 ? -5.289 -3.649 -9.860 1.00 96.00 220 GLN A N 1
ATOM 1577 C CA . GLN A 1 220 ? -5.564 -3.374 -11.276 1.00 96.00 220 GLN A CA 1
ATOM 1578 C C . GLN A 1 220 ? -4.434 -2.615 -11.990 1.00 96.00 220 GLN A C 1
ATOM 1580 O O . GLN A 1 220 ? -4.329 -2.708 -13.214 1.00 96.00 220 GLN A O 1
ATOM 1585 N N . PHE A 1 221 ? -3.560 -1.898 -11.273 1.00 94.75 221 PHE A N 1
ATOM 1586 C CA . PHE A 1 221 ? -2.404 -1.226 -11.883 1.00 94.75 221 PHE A CA 1
ATOM 1587 C C . PHE A 1 221 ? -1.256 -2.184 -12.214 1.00 94.75 221 PHE A C 1
ATOM 1589 O O . PHE A 1 221 ? -0.532 -1.952 -13.182 1.00 94.75 221 PHE A O 1
ATOM 1596 N N . VAL A 1 222 ? -1.103 -3.277 -11.462 1.00 94.88 222 VAL A N 1
ATOM 1597 C CA . VAL A 1 222 ? -0.053 -4.285 -11.685 1.00 94.88 222 VAL A CA 1
ATOM 1598 C C . VAL A 1 222 ? -0.036 -4.825 -13.128 1.00 94.88 222 VAL A C 1
ATOM 1600 O O . VAL A 1 222 ? 1.016 -4.740 -13.764 1.00 94.88 222 VAL A O 1
ATOM 1603 N N . PRO A 1 223 ? -1.155 -5.302 -13.713 1.00 96.06 223 PRO A N 1
ATOM 1604 C CA . PRO A 1 223 ? -1.152 -5.797 -15.089 1.00 96.06 223 PRO A CA 1
ATOM 1605 C C . PRO A 1 223 ? -0.891 -4.702 -16.132 1.00 96.06 223 PRO A C 1
ATOM 1607 O O . PRO A 1 223 ? -0.419 -5.012 -17.224 1.00 96.06 223 PRO A O 1
ATOM 1610 N N . LEU A 1 224 ? -1.187 -3.430 -15.832 1.00 96.88 224 LEU A N 1
ATOM 1611 C CA . LEU A 1 224 ? -0.853 -2.313 -16.724 1.00 96.88 224 LEU A CA 1
ATOM 1612 C C . LEU A 1 224 ? 0.658 -2.066 -16.751 1.00 96.88 224 LEU A C 1
ATOM 1614 O O . LEU A 1 224 ? 1.222 -1.821 -17.816 1.00 96.88 224 LEU A O 1
ATOM 1618 N N . ILE A 1 225 ? 1.317 -2.173 -15.595 1.00 96.88 225 ILE A N 1
ATOM 1619 C CA . ILE A 1 225 ? 2.777 -2.080 -15.503 1.00 96.88 225 ILE A CA 1
ATOM 1620 C C . ILE A 1 225 ? 3.432 -3.258 -16.227 1.00 96.88 225 ILE A C 1
ATOM 1622 O O . ILE A 1 225 ? 4.368 -3.038 -16.989 1.00 96.88 225 ILE A O 1
ATOM 1626 N N . ASP A 1 226 ? 2.903 -4.474 -16.076 1.00 97.31 226 ASP A N 1
ATOM 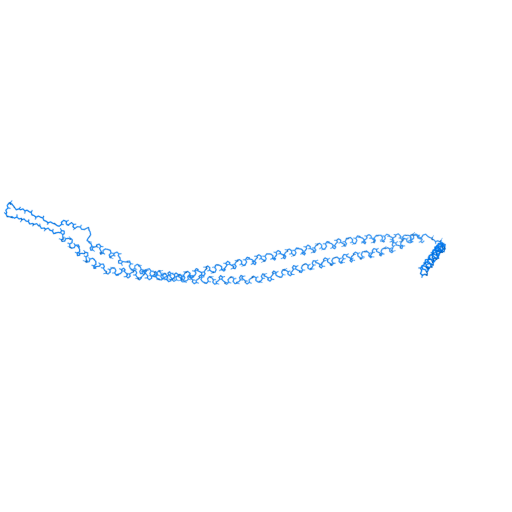1627 C CA . ASP A 1 226 ? 3.410 -5.655 -16.790 1.00 97.31 226 ASP A CA 1
ATOM 1628 C C . ASP A 1 226 ? 3.325 -5.499 -18.313 1.00 97.31 226 ASP A C 1
ATOM 1630 O O . ASP A 1 226 ? 4.270 -5.827 -19.030 1.00 97.31 226 ASP A O 1
ATOM 1634 N N . GLN A 1 227 ? 2.224 -4.939 -18.820 1.00 97.75 227 GLN A N 1
ATOM 1635 C CA . GLN A 1 227 ? 2.094 -4.620 -20.245 1.00 97.75 227 GLN A CA 1
ATOM 1636 C C . GLN A 1 227 ? 3.122 -3.580 -20.699 1.00 97.75 227 GLN A C 1
ATOM 1638 O O . GLN A 1 227 ? 3.668 -3.689 -21.797 1.00 97.75 227 GLN A O 1
ATOM 1643 N N . TYR A 1 228 ? 3.393 -2.572 -19.869 1.00 96.00 228 TYR A N 1
ATOM 1644 C CA . TYR A 1 228 ? 4.355 -1.527 -20.199 1.00 96.00 228 TYR A CA 1
ATOM 1645 C C . TYR A 1 228 ? 5.803 -2.044 -20.166 1.00 96.00 228 TYR A C 1
ATOM 1647 O O . TYR A 1 228 ? 6.573 -1.724 -21.067 1.00 96.00 228 TYR A O 1
ATOM 1655 N N . ILE A 1 229 ? 6.153 -2.911 -19.209 1.00 96.94 229 ILE A N 1
ATOM 1656 C CA . ILE A 1 229 ? 7.442 -3.624 -19.172 1.00 96.94 229 ILE A CA 1
ATOM 1657 C C . ILE A 1 229 ? 7.623 -4.473 -20.437 1.00 96.94 229 ILE A C 1
ATOM 1659 O O . ILE A 1 229 ? 8.633 -4.339 -21.122 1.00 96.94 229 ILE A O 1
ATOM 1663 N N . ALA A 1 230 ? 6.614 -5.258 -20.826 1.00 97.75 230 ALA A N 1
ATOM 1664 C CA . ALA A 1 230 ? 6.685 -6.075 -22.040 1.00 97.75 230 ALA A CA 1
ATOM 1665 C C . ALA A 1 230 ? 6.877 -5.235 -23.321 1.00 97.75 230 ALA A C 1
ATOM 1667 O O . ALA A 1 230 ? 7.570 -5.653 -24.253 1.00 97.75 230 ALA A O 1
ATOM 1668 N N . LEU A 1 231 ? 6.283 -4.036 -23.379 1.0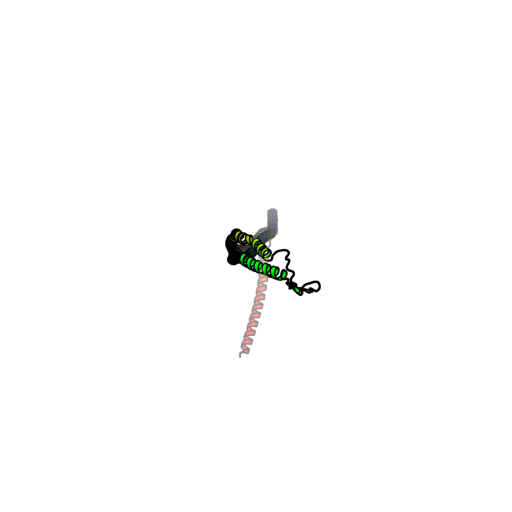0 97.62 231 LEU A N 1
ATOM 1669 C CA . LEU A 1 231 ? 6.503 -3.094 -24.478 1.00 97.62 231 LEU A CA 1
ATOM 1670 C C . LEU A 1 231 ? 7.949 -2.575 -24.500 1.00 97.62 231 LEU A C 1
ATOM 1672 O O . LEU A 1 231 ? 8.539 -2.463 -25.575 1.00 97.62 231 LEU A O 1
ATOM 1676 N N . LEU A 1 232 ? 8.522 -2.265 -23.336 1.00 96.38 232 LEU A N 1
ATOM 1677 C CA . LEU A 1 232 ? 9.917 -1.836 -23.222 1.00 96.38 232 LEU A CA 1
ATOM 1678 C C . LEU A 1 232 ? 10.885 -2.946 -23.651 1.00 96.38 232 LEU A C 1
ATOM 1680 O O . LEU A 1 232 ? 11.790 -2.672 -24.437 1.00 96.38 232 LEU A O 1
ATOM 1684 N N . ASP A 1 233 ? 10.629 -4.199 -23.271 1.00 95.50 233 ASP A N 1
ATOM 1685 C CA . ASP A 1 233 ? 11.408 -5.355 -23.736 1.00 95.50 233 ASP A CA 1
ATOM 1686 C C . ASP A 1 233 ? 11.376 -5.491 -25.268 1.00 95.50 233 ASP A C 1
ATOM 1688 O O . ASP A 1 233 ? 12.400 -5.740 -25.916 1.00 95.50 233 ASP A O 1
ATOM 1692 N N . GLN A 1 234 ? 10.210 -5.267 -25.885 1.00 96.88 234 GLN A N 1
ATOM 1693 C CA . GLN A 1 234 ? 10.076 -5.261 -27.343 1.00 96.88 234 GLN A CA 1
ATOM 1694 C C . GLN A 1 234 ? 10.875 -4.118 -27.995 1.00 96.88 234 GLN A C 1
ATOM 1696 O O . GLN A 1 234 ? 11.449 -4.297 -29.079 1.00 96.88 234 GLN A O 1
ATOM 1701 N N . ILE A 1 235 ? 10.930 -2.948 -27.351 1.00 95.31 235 ILE A N 1
ATOM 1702 C CA . ILE A 1 235 ? 11.736 -1.810 -27.807 1.00 95.31 235 ILE A CA 1
ATOM 1703 C C . ILE A 1 235 ? 13.226 -2.149 -27.720 1.00 95.31 235 ILE A C 1
ATOM 1705 O O . ILE A 1 235 ? 13.927 -1.953 -28.711 1.00 95.31 235 ILE A O 1
ATOM 1709 N N . THR A 1 236 ? 13.703 -2.720 -26.613 1.00 94.81 236 THR A N 1
ATOM 1710 C CA . THR A 1 236 ? 15.096 -3.182 -26.471 1.00 94.81 236 THR A CA 1
ATOM 1711 C C . THR A 1 236 ? 15.464 -4.203 -27.549 1.00 94.81 236 THR A C 1
ATOM 1713 O O . THR A 1 236 ? 16.475 -4.042 -28.238 1.00 94.81 236 THR A O 1
ATOM 1716 N N . GLY A 1 237 ? 14.603 -5.195 -27.805 1.00 94.81 237 GLY A N 1
ATOM 1717 C CA . GLY A 1 237 ? 14.812 -6.146 -28.902 1.00 94.81 237 GLY A CA 1
ATOM 1718 C C . GLY A 1 237 ? 14.893 -5.465 -30.276 1.00 94.81 237 GLY A C 1
ATOM 1719 O O . GLY A 1 237 ? 15.734 -5.809 -31.110 1.00 94.81 237 GLY A O 1
ATOM 1720 N N . SER A 1 238 ? 14.065 -4.444 -30.506 1.00 95.75 238 SER A N 1
ATOM 1721 C CA . SER A 1 238 ? 14.091 -3.650 -31.740 1.00 95.75 238 SER A CA 1
ATOM 1722 C C . SER A 1 238 ? 15.363 -2.803 -31.862 1.00 95.75 238 SER A C 1
ATOM 1724 O O . SER A 1 238 ? 15.944 -2.742 -32.945 1.00 95.75 238 SER A O 1
ATOM 1726 N N . LEU A 1 239 ? 15.837 -2.196 -30.769 1.00 94.81 239 LEU A N 1
ATOM 1727 C CA . LEU A 1 239 ? 17.087 -1.430 -30.727 1.00 94.81 239 LEU A CA 1
ATOM 1728 C C . LEU A 1 239 ? 18.302 -2.313 -31.027 1.00 94.81 239 LEU A C 1
ATOM 1730 O O . LEU A 1 239 ? 19.162 -1.903 -31.810 1.00 94.81 239 LEU A O 1
ATOM 1734 N N . SER A 1 240 ? 18.341 -3.540 -30.495 1.00 94.19 240 SER A N 1
ATOM 1735 C CA . SER A 1 240 ? 19.388 -4.517 -30.827 1.00 94.19 240 SER A CA 1
ATOM 1736 C C . SER A 1 240 ? 19.406 -4.836 -32.324 1.00 94.19 240 SER A C 1
ATOM 1738 O O . SER A 1 240 ? 20.451 -4.749 -32.965 1.00 94.19 240 SER A O 1
ATOM 1740 N N . ASN A 1 241 ? 18.240 -5.115 -32.917 1.00 95.38 241 ASN A N 1
ATOM 1741 C CA . ASN A 1 241 ? 18.139 -5.392 -34.354 1.00 95.38 241 ASN A CA 1
ATOM 1742 C C . ASN A 1 241 ? 18.567 -4.189 -35.211 1.00 95.38 241 ASN A C 1
ATOM 1744 O O . ASN A 1 241 ? 19.252 -4.353 -36.221 1.00 95.38 241 ASN A O 1
ATOM 1748 N N . VAL A 1 242 ? 18.189 -2.970 -34.809 1.00 93.81 242 VAL A N 1
ATOM 1749 C CA . VAL A 1 242 ? 18.602 -1.732 -35.487 1.00 93.81 242 VAL A CA 1
ATOM 1750 C C . VAL A 1 242 ? 20.116 -1.550 -35.406 1.00 93.81 242 VAL A C 1
ATOM 1752 O O . VAL A 1 242 ? 20.737 -1.217 -36.414 1.00 93.81 242 VAL A O 1
ATOM 1755 N N . ARG A 1 243 ? 20.731 -1.807 -34.246 1.00 94.00 243 ARG A N 1
ATOM 1756 C CA . ARG A 1 243 ? 22.189 -1.757 -34.071 1.00 94.00 243 ARG A CA 1
ATOM 1757 C C . ARG A 1 243 ? 22.901 -2.711 -35.025 1.00 94.00 243 ARG A C 1
ATOM 1759 O O . ARG A 1 243 ? 23.824 -2.296 -35.729 1.00 94.00 243 ARG A O 1
ATOM 1766 N N . ASP A 1 244 ? 22.455 -3.961 -35.075 1.00 94.44 244 ASP A N 1
ATOM 1767 C CA . ASP A 1 244 ? 23.047 -4.989 -35.930 1.00 94.44 244 ASP A CA 1
ATOM 1768 C C . ASP A 1 244 ? 22.896 -4.633 -37.413 1.00 94.44 244 ASP A C 1
ATOM 1770 O O . ASP A 1 244 ? 23.852 -4.733 -38.187 1.00 94.44 244 ASP A O 1
ATOM 1774 N N . GLN A 1 245 ? 21.727 -4.116 -37.801 1.00 94.38 245 GLN A N 1
ATOM 1775 C CA . GLN A 1 245 ? 21.468 -3.661 -39.163 1.00 94.38 245 GLN A CA 1
ATOM 1776 C C . GLN A 1 245 ? 22.308 -2.433 -39.544 1.00 94.38 245 GLN A C 1
ATOM 1778 O O . GLN A 1 245 ? 22.834 -2.379 -40.657 1.00 94.38 245 GLN A O 1
ATOM 1783 N N . ILE A 1 246 ? 22.482 -1.462 -38.640 1.00 93.06 246 ILE A N 1
ATOM 1784 C CA . ILE A 1 246 ? 23.360 -0.302 -38.853 1.00 93.06 246 ILE A CA 1
ATOM 1785 C C . ILE A 1 246 ? 24.799 -0.772 -39.072 1.00 93.06 246 ILE A C 1
ATOM 1787 O O . ILE A 1 246 ? 25.425 -0.370 -40.052 1.00 93.06 246 ILE A O 1
ATOM 1791 N N . ASN A 1 247 ? 25.308 -1.662 -38.219 1.00 93.19 247 ASN A N 1
ATOM 1792 C CA . ASN A 1 247 ? 26.675 -2.169 -38.328 1.00 93.19 247 ASN A CA 1
ATOM 1793 C C . ASN A 1 247 ? 26.899 -2.946 -39.636 1.00 93.19 247 ASN A C 1
ATOM 1795 O O . ASN A 1 247 ? 27.901 -2.726 -40.322 1.00 93.19 247 ASN A O 1
ATOM 1799 N N . ALA A 1 248 ? 25.946 -3.793 -40.035 1.00 93.75 248 ALA A N 1
ATOM 1800 C CA . ALA A 1 248 ? 26.006 -4.528 -41.299 1.00 93.75 248 ALA A CA 1
ATOM 1801 C C . ALA A 1 248 ? 25.954 -3.596 -42.527 1.00 93.75 248 ALA A C 1
ATOM 1803 O O . ALA A 1 248 ? 26.742 -3.741 -43.471 1.00 93.75 248 ALA A O 1
ATOM 1804 N N . ASN A 1 249 ? 25.062 -2.600 -42.509 1.00 93.62 249 ASN A N 1
ATOM 1805 C CA . ASN A 1 249 ? 24.908 -1.644 -43.604 1.00 93.62 249 ASN A CA 1
ATOM 1806 C C . ASN A 1 249 ? 26.124 -0.721 -43.731 1.00 93.62 249 ASN A C 1
ATOM 1808 O O . ASN A 1 249 ? 26.608 -0.512 -44.842 1.00 93.62 249 ASN A O 1
ATOM 1812 N N . LEU A 1 250 ? 26.668 -0.210 -42.621 1.00 93.38 250 LEU A N 1
ATOM 1813 C CA . LEU A 1 250 ? 27.879 0.617 -42.642 1.00 93.38 250 LEU A CA 1
ATOM 1814 C C . LEU A 1 250 ? 29.093 -0.175 -43.126 1.00 93.38 250 LEU A C 1
ATOM 1816 O O . LEU A 1 250 ? 29.877 0.347 -43.919 1.00 93.38 250 LEU A O 1
ATOM 1820 N N . GLY A 1 251 ? 29.212 -1.449 -42.737 1.00 92.44 251 GLY A N 1
ATOM 1821 C CA . GLY A 1 251 ? 30.232 -2.348 -43.277 1.00 92.44 251 GLY A CA 1
ATOM 1822 C C . GLY A 1 251 ? 30.119 -2.502 -44.797 1.00 92.44 251 GLY A C 1
ATOM 1823 O O . GLY A 1 251 ? 31.113 -2.376 -45.512 1.00 92.44 251 GLY A O 1
ATOM 1824 N N . THR A 1 252 ? 28.898 -2.686 -45.304 1.00 93.94 252 THR A N 1
ATOM 1825 C CA . THR A 1 252 ? 28.629 -2.779 -46.749 1.00 93.94 252 THR A CA 1
ATOM 1826 C C . THR A 1 252 ? 28.965 -1.471 -47.472 1.00 93.94 252 THR A C 1
ATOM 1828 O O . THR A 1 252 ? 29.656 -1.490 -48.490 1.00 93.94 252 THR A O 1
ATOM 1831 N N . ILE A 1 253 ? 28.553 -0.321 -46.929 1.00 93.50 253 ILE A N 1
ATOM 1832 C CA . ILE A 1 253 ? 28.855 1.002 -47.497 1.00 93.50 253 ILE A CA 1
ATOM 1833 C C . ILE A 1 253 ? 30.367 1.252 -47.520 1.00 93.50 253 ILE A C 1
ATOM 1835 O O . ILE A 1 253 ? 30.883 1.750 -48.519 1.00 93.50 253 ILE A O 1
ATOM 1839 N N . LYS A 1 254 ? 31.097 0.865 -46.467 1.00 92.81 254 LYS A N 1
ATOM 1840 C CA . LYS A 1 254 ? 32.562 0.983 -46.399 1.00 92.81 254 LYS A CA 1
ATOM 1841 C C . LYS A 1 254 ? 33.245 0.176 -47.500 1.00 92.81 254 LYS A C 1
ATOM 1843 O O . LYS A 1 254 ? 34.140 0.694 -48.172 1.00 92.81 254 LYS A O 1
ATOM 1848 N N . TRP A 1 255 ? 32.796 -1.058 -47.729 1.00 93.00 255 TRP A N 1
ATOM 1849 C CA . TRP A 1 255 ? 33.288 -1.896 -48.823 1.00 93.00 255 TRP A CA 1
ATOM 1850 C C . TRP A 1 255 ? 32.992 -1.297 -50.197 1.00 93.00 255 TRP A C 1
ATOM 1852 O O . TRP A 1 255 ? 33.895 -1.223 -51.029 1.00 93.00 255 TRP A O 1
ATOM 1862 N N . VAL A 1 256 ? 31.769 -0.808 -50.423 1.00 94.62 256 VAL A N 1
ATOM 1863 C CA . VAL A 1 256 ? 31.386 -0.157 -51.687 1.00 94.62 256 VAL A CA 1
ATOM 1864 C C . VAL A 1 256 ? 32.207 1.112 -51.923 1.00 94.62 256 VAL A C 1
ATOM 1866 O O . VAL A 1 256 ? 32.753 1.287 -53.010 1.00 94.62 256 VAL A O 1
ATOM 1869 N N . ALA A 1 257 ? 32.356 1.973 -50.914 1.00 92.75 257 ALA A N 1
ATOM 1870 C CA . ALA A 1 257 ? 33.148 3.197 -51.014 1.00 92.75 257 ALA A CA 1
ATOM 1871 C C . ALA A 1 257 ? 34.625 2.896 -51.316 1.00 92.75 257 ALA A C 1
ATOM 1873 O O . ALA A 1 257 ? 35.218 3.525 -52.192 1.00 92.75 257 ALA A O 1
ATOM 1874 N N . THR A 1 258 ? 35.204 1.891 -50.652 1.00 92.19 258 THR A N 1
ATOM 1875 C CA . THR A 1 258 ? 36.586 1.451 -50.902 1.00 92.19 258 THR A CA 1
ATOM 1876 C C . THR A 1 258 ? 36.740 0.876 -52.310 1.00 92.19 258 THR A C 1
ATOM 1878 O O . THR A 1 258 ? 37.681 1.226 -53.020 1.00 92.19 258 THR A O 1
ATOM 1881 N N . GLY A 1 259 ? 35.791 0.043 -52.747 1.00 93.81 259 GLY A N 1
ATOM 1882 C CA . GLY A 1 259 ? 35.767 -0.526 -54.092 1.00 93.81 259 GLY A CA 1
ATOM 1883 C C . GLY A 1 259 ? 35.653 0.540 -55.184 1.00 93.81 259 GLY A C 1
ATOM 1884 O O . GLY A 1 259 ? 36.389 0.482 -56.166 1.00 93.81 259 GLY A O 1
ATOM 1885 N N . LEU A 1 260 ? 34.803 1.556 -54.992 1.00 94.56 260 LEU A N 1
ATOM 1886 C CA . LEU A 1 260 ? 34.676 2.693 -55.910 1.00 94.56 260 LEU A CA 1
ATOM 1887 C C . LEU A 1 260 ? 35.960 3.528 -55.982 1.00 94.56 260 LEU A C 1
ATOM 1889 O O . LEU A 1 260 ? 36.369 3.921 -57.073 1.00 94.56 260 LEU A O 1
ATOM 1893 N N . MET A 1 261 ? 36.623 3.773 -54.848 1.00 93.56 261 MET A N 1
ATOM 1894 C CA . MET A 1 261 ? 37.901 4.497 -54.825 1.00 93.56 261 MET A CA 1
ATOM 1895 C C . MET A 1 261 ? 39.021 3.699 -55.497 1.00 93.56 261 MET A C 1
ATOM 1897 O O . MET A 1 261 ? 39.823 4.268 -56.236 1.00 93.56 261 MET A O 1
ATOM 1901 N N . LEU A 1 262 ? 39.049 2.378 -55.305 1.00 93.69 262 LEU A N 1
ATOM 1902 C CA . LEU A 1 262 ? 39.999 1.493 -55.977 1.00 93.69 262 LEU A CA 1
ATOM 1903 C C . LEU A 1 262 ? 39.739 1.445 -57.486 1.00 93.69 262 LEU A C 1
ATOM 1905 O O . LEU A 1 262 ? 40.674 1.565 -58.274 1.00 93.69 262 LEU A O 1
ATOM 1909 N N . TRP A 1 263 ? 38.475 1.352 -57.901 1.00 93.69 263 TRP A N 1
ATOM 1910 C CA . TRP A 1 263 ? 38.083 1.447 -59.308 1.00 93.69 263 TRP A CA 1
ATOM 1911 C C . TRP A 1 263 ? 38.538 2.770 -59.933 1.00 93.69 263 TRP A C 1
ATOM 1913 O O . TRP A 1 263 ? 39.139 2.784 -61.010 1.00 93.69 263 TRP A O 1
ATOM 1923 N N . PHE A 1 264 ? 38.312 3.885 -59.234 1.00 94.62 264 PHE A N 1
ATOM 1924 C CA . PHE A 1 264 ? 38.779 5.197 -59.670 1.00 94.62 264 PHE A CA 1
ATOM 1925 C C . PHE A 1 264 ? 40.308 5.240 -59.789 1.00 94.62 264 PHE A C 1
ATOM 1927 O O . PHE A 1 264 ? 40.820 5.741 -60.788 1.00 94.62 264 PHE A O 1
ATOM 1934 N N . ALA A 1 265 ? 41.041 4.652 -58.838 1.00 91.69 265 ALA A N 1
ATOM 1935 C CA . ALA A 1 265 ? 42.498 4.544 -58.888 1.00 91.69 265 ALA A CA 1
ATOM 1936 C C . ALA A 1 265 ? 42.992 3.741 -60.106 1.00 91.69 265 ALA A C 1
ATOM 1938 O O . ALA A 1 265 ? 43.926 4.172 -60.782 1.00 91.69 265 ALA A O 1
ATOM 1939 N N . VAL A 1 266 ? 42.335 2.623 -60.443 1.00 93.50 266 VAL A N 1
ATOM 1940 C CA . VAL A 1 266 ? 42.654 1.827 -61.643 1.00 93.50 266 VAL A CA 1
ATOM 1941 C C . VAL A 1 266 ? 42.456 2.650 -62.918 1.00 93.50 266 VAL A C 1
ATOM 1943 O O . VAL A 1 266 ? 43.310 2.621 -63.804 1.00 93.50 266 VAL A O 1
ATOM 1946 N N . TYR A 1 267 ? 41.387 3.448 -63.004 1.00 93.00 267 TYR A N 1
ATOM 1947 C CA . TYR A 1 267 ? 41.144 4.308 -64.168 1.00 93.00 267 TYR A CA 1
ATOM 1948 C C . TYR A 1 267 ? 42.254 5.356 -64.376 1.00 93.00 267 TYR A C 1
ATOM 1950 O O . TYR A 1 267 ? 42.565 5.710 -65.513 1.00 93.00 267 TYR A O 1
ATOM 1958 N N . GLN A 1 268 ? 42.917 5.805 -63.301 1.00 91.31 268 GLN A N 1
ATOM 1959 C CA . GLN A 1 268 ? 44.043 6.747 -63.380 1.00 91.31 268 GLN A CA 1
ATOM 1960 C C . GLN A 1 268 ? 45.335 6.127 -63.930 1.00 91.31 268 GLN A C 1
ATOM 1962 O O . GLN A 1 268 ? 46.225 6.857 -64.366 1.00 91.31 268 GLN A O 1
ATOM 1967 N N . VAL A 1 269 ? 45.445 4.796 -63.993 1.00 90.62 269 VAL A N 1
ATOM 1968 C CA . VAL A 1 269 ? 46.611 4.126 -64.593 1.00 90.62 269 VAL A CA 1
ATOM 1969 C C . VAL A 1 269 ? 46.681 4.388 -66.102 1.00 90.62 269 VAL A C 1
ATOM 1971 O O . VAL A 1 269 ? 47.773 4.542 -66.647 1.00 90.62 269 VAL A O 1
ATOM 1974 N N . MET A 1 270 ? 45.536 4.517 -66.785 1.00 89.88 270 MET A N 1
ATOM 1975 C CA . MET A 1 270 ? 45.476 4.770 -68.231 1.00 89.88 270 MET A CA 1
ATOM 1976 C C . MET A 1 270 ? 46.150 6.095 -68.654 1.00 89.88 270 MET A C 1
ATOM 1978 O O . MET A 1 270 ? 47.024 6.046 -69.522 1.00 89.88 270 MET A O 1
ATOM 1982 N N . PRO A 1 271 ? 45.825 7.274 -68.082 1.00 89.00 271 PRO A N 1
ATOM 1983 C CA . PRO A 1 271 ? 46.514 8.518 -68.425 1.00 89.00 271 PRO A CA 1
ATOM 1984 C C . PRO A 1 271 ? 47.995 8.508 -68.027 1.00 89.00 271 PRO A C 1
ATOM 1986 O O . PRO A 1 271 ? 48.811 9.046 -68.775 1.00 89.00 271 PRO A O 1
ATOM 1989 N N . ILE A 1 272 ? 48.375 7.841 -66.928 1.00 89.12 272 ILE A N 1
ATOM 1990 C CA . ILE A 1 272 ? 49.792 7.663 -66.561 1.00 89.12 272 ILE A CA 1
ATOM 1991 C C . ILE A 1 272 ? 50.518 6.857 -67.640 1.00 89.12 272 ILE A C 1
ATOM 1993 O O . ILE A 1 272 ? 51.575 7.274 -68.110 1.00 89.12 272 ILE A O 1
ATOM 1997 N N . TYR A 1 273 ? 49.935 5.739 -68.076 1.00 91.12 273 TYR A N 1
ATOM 1998 C CA . TYR A 1 273 ? 50.499 4.883 -69.115 1.00 91.12 273 TYR A CA 1
ATOM 1999 C C . TYR A 1 273 ? 50.624 5.612 -70.461 1.00 91.12 273 TYR A C 1
ATOM 2001 O O . TYR A 1 273 ? 51.689 5.599 -71.081 1.00 91.12 273 TYR A O 1
ATOM 2009 N N . ILE A 1 274 ? 49.565 6.302 -70.902 1.00 87.38 274 ILE A N 1
ATOM 2010 C CA . ILE A 1 274 ? 49.573 7.083 -72.150 1.00 87.38 274 ILE A CA 1
ATOM 2011 C C . ILE A 1 274 ? 50.593 8.225 -72.065 1.00 87.38 274 ILE A C 1
ATOM 2013 O O . ILE A 1 274 ? 51.364 8.434 -73.004 1.00 87.38 274 ILE A O 1
ATOM 2017 N N . GLY A 1 275 ? 50.634 8.945 -70.942 1.00 86.56 275 GLY A N 1
ATOM 2018 C CA . GLY A 1 275 ? 51.576 10.038 -70.728 1.00 86.56 275 GLY A CA 1
ATOM 2019 C C . GLY A 1 275 ? 53.029 9.566 -70.696 1.00 86.56 275 GLY A C 1
ATOM 2020 O O . GLY A 1 275 ? 53.891 10.198 -71.311 1.00 86.56 275 GLY A O 1
ATOM 2021 N N . TYR A 1 276 ? 53.289 8.412 -70.074 1.00 88.31 276 TYR A N 1
ATOM 2022 C CA . TYR A 1 276 ? 54.599 7.763 -70.069 1.00 88.31 276 TYR A CA 1
ATOM 2023 C C . TYR A 1 276 ? 55.026 7.362 -71.479 1.00 88.31 276 TYR A C 1
ATOM 2025 O O . TYR A 1 276 ? 56.121 7.721 -71.910 1.00 88.31 276 TYR A O 1
ATOM 2033 N N . ARG A 1 277 ? 54.144 6.707 -72.245 1.00 85.69 277 ARG A N 1
ATOM 2034 C CA . ARG A 1 277 ? 54.427 6.318 -73.633 1.00 85.69 277 ARG A CA 1
ATOM 2035 C C . ARG A 1 277 ? 54.739 7.531 -74.516 1.00 85.69 277 ARG A C 1
ATOM 2037 O O . ARG A 1 277 ? 55.682 7.479 -75.295 1.00 85.69 277 ARG A O 1
ATOM 2044 N N . MET A 1 278 ? 54.009 8.640 -74.367 1.00 83.81 278 MET A N 1
ATOM 2045 C CA . MET A 1 278 ? 54.275 9.885 -75.110 1.00 83.81 278 MET A CA 1
ATOM 2046 C C . MET A 1 278 ? 55.615 10.548 -74.752 1.00 83.81 278 MET A C 1
ATOM 2048 O O . MET A 1 278 ? 56.157 11.307 -75.558 1.00 83.81 278 MET A O 1
ATOM 2052 N N . LEU A 1 279 ? 56.146 10.289 -73.556 1.00 81.31 279 LEU A N 1
ATOM 2053 C CA . LEU A 1 279 ? 57.466 10.762 -73.134 1.00 81.31 279 LEU A CA 1
ATOM 2054 C C . LEU A 1 279 ? 58.593 9.815 -73.551 1.00 81.31 279 LEU A C 1
ATOM 2056 O O . LEU A 1 279 ? 59.680 10.290 -73.889 1.00 81.31 279 LEU A O 1
ATOM 2060 N N . ALA A 1 280 ? 58.319 8.509 -73.547 1.00 79.12 280 ALA A N 1
ATOM 2061 C CA . ALA A 1 280 ? 59.240 7.452 -73.946 1.00 79.12 280 ALA A CA 1
ATOM 2062 C C . ALA A 1 280 ? 59.465 7.385 -75.466 1.00 79.12 280 ALA A C 1
ATOM 2064 O O . ALA A 1 280 ? 60.486 6.850 -75.886 1.00 79.12 280 ALA A O 1
ATOM 2065 N N . ASP A 1 281 ? 58.575 7.973 -76.277 1.00 55.56 281 ASP A N 1
ATOM 2066 C CA . ASP A 1 281 ? 58.697 8.060 -77.739 1.00 55.56 281 ASP A CA 1
ATOM 2067 C C . ASP A 1 281 ? 59.838 9.024 -78.153 1.00 55.56 281 ASP A C 1
ATOM 2069 O O . ASP A 1 281 ? 59.654 10.161 -78.601 1.00 55.56 281 ASP A O 1
ATOM 2073 N N . LYS A 1 282 ? 61.075 8.575 -77.933 1.00 48.38 282 LYS A N 1
ATOM 2074 C CA . LYS A 1 282 ? 62.170 8.770 -78.876 1.00 48.38 282 LYS A CA 1
ATOM 2075 C C . LYS A 1 282 ? 62.001 7.680 -79.932 1.00 48.38 282 LYS A C 1
ATOM 2077 O O . LYS A 1 282 ? 62.013 6.513 -79.572 1.00 48.38 282 LYS A O 1
ATOM 2082 N N . VAL A 1 283 ? 61.866 8.097 -81.190 1.00 49.47 283 VAL A N 1
ATOM 2083 C CA . VAL A 1 283 ? 62.222 7.367 -82.418 1.00 49.47 283 VAL A CA 1
ATOM 2084 C C . VAL A 1 283 ? 62.922 6.033 -82.123 1.00 49.47 283 VAL A C 1
ATOM 2086 O O . VAL A 1 283 ? 64.132 6.005 -81.917 1.00 49.47 283 VAL A O 1
ATOM 2089 N N . VAL A 1 284 ? 62.164 4.938 -82.095 1.00 48.66 284 VAL A N 1
ATOM 2090 C CA . VAL A 1 284 ? 62.711 3.617 -82.412 1.00 48.66 284 VAL A CA 1
ATOM 2091 C C . VAL A 1 284 ? 62.431 3.416 -83.900 1.00 48.66 284 VAL A C 1
ATOM 2093 O O . VAL A 1 284 ? 61.543 2.674 -84.301 1.00 48.66 284 VAL A O 1
ATOM 2096 N N . GLU A 1 285 ? 63.158 4.166 -84.735 1.00 46.78 285 GLU A N 1
ATOM 2097 C CA . GLU A 1 285 ? 63.611 3.634 -86.024 1.00 46.78 285 GLU A CA 1
ATOM 2098 C C . GLU A 1 285 ? 64.671 2.584 -85.671 1.00 46.78 285 GLU A C 1
ATOM 2100 O O . GLU A 1 285 ? 65.861 2.864 -85.589 1.00 46.78 285 GLU A O 1
ATOM 2105 N N . GLY A 1 286 ? 64.195 1.402 -85.310 1.00 49.91 286 GLY A N 1
ATOM 2106 C C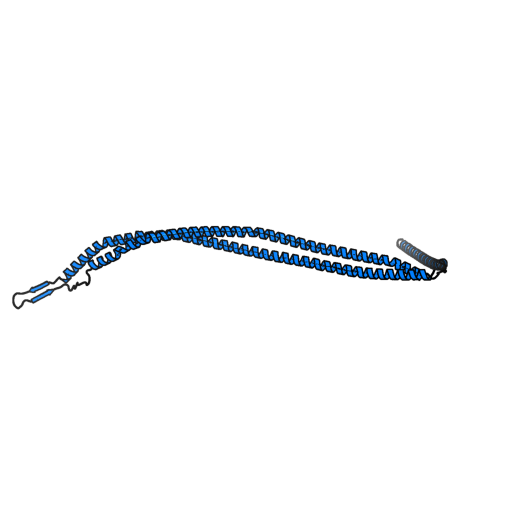A . GLY A 1 286 ? 64.984 0.232 -84.961 1.00 49.91 286 GLY A CA 1
ATOM 2107 C C . GLY A 1 286 ? 64.039 -0.943 -85.115 1.00 49.91 286 GLY A C 1
ATOM 2108 O O . GLY A 1 286 ? 63.100 -1.082 -84.332 1.00 49.91 286 GLY A O 1
ATOM 2109 N N . ASN A 1 287 ? 64.194 -1.656 -86.224 1.00 52.84 287 ASN A N 1
ATOM 2110 C CA . ASN A 1 287 ? 63.254 -2.626 -86.762 1.00 52.84 287 ASN A CA 1
ATOM 2111 C C . ASN A 1 287 ? 62.701 -3.576 -85.689 1.00 52.84 287 ASN A C 1
ATOM 2113 O O . ASN A 1 287 ? 63.444 -4.292 -85.025 1.00 52.84 287 ASN A O 1
ATOM 2117 N N . ILE A 1 288 ? 61.370 -3.636 -85.584 1.00 57.53 288 ILE A N 1
ATOM 2118 C CA . ILE A 1 288 ? 60.656 -4.691 -84.846 1.00 57.53 288 ILE A CA 1
ATOM 2119 C C . ILE A 1 288 ? 61.069 -6.086 -85.365 1.00 57.53 288 ILE A C 1
ATOM 2121 O O . ILE A 1 288 ? 61.035 -7.044 -84.603 1.00 57.53 288 ILE A O 1
ATOM 2125 N N . GLU A 1 289 ? 61.522 -6.184 -86.620 1.00 57.38 289 GLU A N 1
ATOM 2126 C CA . GLU A 1 289 ? 62.079 -7.405 -87.221 1.00 57.38 289 GLU A CA 1
ATOM 2127 C C . GLU A 1 289 ? 63.356 -7.905 -86.530 1.00 57.38 289 GLU A C 1
ATOM 2129 O O . GLU A 1 289 ? 63.452 -9.099 -86.283 1.00 57.38 289 GLU A O 1
ATOM 2134 N N . GLU A 1 290 ? 64.272 -7.026 -86.112 1.00 59.22 290 GLU A N 1
ATOM 2135 C CA . GLU A 1 290 ? 65.569 -7.439 -85.537 1.00 59.22 290 GLU A CA 1
ATOM 2136 C C . GLU A 1 290 ? 65.394 -8.079 -84.147 1.00 59.22 290 GLU A C 1
ATOM 2138 O O . GLU A 1 290 ? 66.054 -9.052 -83.801 1.00 59.22 290 GLU A O 1
ATOM 2143 N N . ARG A 1 291 ? 64.421 -7.588 -83.366 1.00 59.66 291 ARG A N 1
ATOM 2144 C CA . ARG A 1 291 ? 64.075 -8.166 -82.055 1.00 59.66 291 ARG A CA 1
ATOM 2145 C C . ARG A 1 291 ? 63.222 -9.428 -82.153 1.00 59.66 291 ARG A C 1
ATOM 2147 O O . ARG A 1 291 ? 63.244 -10.239 -81.233 1.00 59.66 291 ARG A O 1
ATOM 2154 N N . LEU A 1 292 ? 62.438 -9.565 -83.223 1.00 63.19 292 LEU A N 1
ATOM 2155 C CA . LEU A 1 292 ? 61.655 -10.774 -83.467 1.00 63.19 292 LEU A CA 1
ATOM 2156 C C . LEU A 1 292 ? 62.534 -11.911 -83.990 1.00 63.19 292 LEU A C 1
ATOM 2158 O O . LEU A 1 292 ? 62.235 -13.054 -83.674 1.00 63.19 292 LEU A O 1
ATOM 2162 N N . GLU A 1 293 ? 63.598 -11.625 -84.745 1.00 68.94 293 GLU A N 1
ATOM 2163 C CA . GLU A 1 293 ? 64.575 -12.638 -85.167 1.00 68.94 293 GLU A CA 1
ATOM 2164 C C . GLU A 1 293 ? 65.374 -13.194 -83.977 1.00 68.94 293 GLU A C 1
ATOM 2166 O O . GLU A 1 293 ? 65.431 -14.413 -83.833 1.00 68.94 293 GLU A O 1
ATOM 2171 N N . GLU A 1 294 ? 65.863 -12.342 -83.066 1.00 70.62 294 GLU A N 1
ATOM 2172 C CA . GLU A 1 294 ? 66.541 -12.793 -81.832 1.00 70.62 294 GLU A CA 1
ATOM 2173 C C . GLU A 1 294 ? 65.637 -13.674 -80.948 1.00 70.62 294 GLU A C 1
ATOM 2175 O O . GLU A 1 294 ? 66.056 -14.742 -80.504 1.00 70.62 294 GLU A O 1
ATOM 2180 N N . GLU A 1 295 ? 64.373 -13.284 -80.724 1.00 69.94 295 GLU A N 1
ATOM 2181 C CA . GLU A 1 295 ? 63.442 -14.112 -79.936 1.00 69.94 295 GLU A CA 1
ATOM 2182 C C . GLU A 1 295 ? 63.081 -15.428 -80.640 1.00 69.94 295 GLU A C 1
ATOM 2184 O O . GLU A 1 295 ? 62.775 -16.418 -79.974 1.00 69.94 295 GLU A O 1
ATOM 2189 N N . ARG A 1 296 ? 63.088 -15.465 -81.979 1.00 73.06 296 ARG A N 1
ATOM 2190 C CA . ARG A 1 296 ? 62.764 -16.675 -82.746 1.00 73.06 296 ARG A CA 1
ATOM 2191 C C . ARG A 1 296 ? 63.911 -17.682 -82.707 1.00 73.06 296 ARG A C 1
ATOM 2193 O O . ARG A 1 296 ? 63.628 -18.868 -82.567 1.00 73.06 296 ARG A O 1
ATOM 2200 N N . GLU A 1 297 ? 65.162 -17.222 -82.759 1.00 76.00 297 GLU A N 1
ATOM 2201 C CA . GLU A 1 297 ? 66.344 -18.078 -82.580 1.00 76.00 297 GLU A CA 1
ATOM 2202 C C . GLU A 1 297 ? 66.413 -18.659 -81.159 1.00 76.00 297 GLU A C 1
ATOM 2204 O O . GLU A 1 297 ? 66.555 -19.874 -81.012 1.00 76.00 297 GLU A O 1
ATOM 2209 N N . GLU A 1 298 ? 66.194 -17.848 -80.114 1.00 74.81 298 GLU A N 1
ATOM 2210 C CA . GLU A 1 298 ? 66.142 -18.353 -78.729 1.00 74.81 298 GLU A CA 1
ATOM 2211 C C . GLU A 1 298 ? 64.997 -19.358 -78.519 1.00 74.81 298 GLU A C 1
ATOM 2213 O O . GLU A 1 298 ? 65.127 -20.331 -77.771 1.00 74.81 298 GLU A O 1
ATOM 2218 N N . MET A 1 299 ? 63.845 -19.140 -79.160 1.00 72.25 299 MET A N 1
ATOM 2219 C CA . MET A 1 299 ? 62.704 -20.044 -79.030 1.00 72.25 299 MET A CA 1
ATOM 2220 C C . MET A 1 299 ? 62.924 -21.356 -79.796 1.00 72.25 299 MET A C 1
ATOM 2222 O O . MET A 1 299 ? 62.554 -22.409 -79.280 1.00 72.25 299 MET A O 1
ATOM 2226 N N . GLU A 1 300 ? 63.553 -21.321 -80.976 1.00 75.69 300 GLU A N 1
ATOM 2227 C CA . GLU A 1 300 ? 63.941 -22.527 -81.721 1.00 75.69 300 GLU A CA 1
ATOM 2228 C C . GLU A 1 300 ? 64.988 -23.351 -80.953 1.00 75.69 300 GLU A C 1
ATOM 2230 O O . GLU A 1 300 ? 64.848 -24.571 -80.872 1.00 75.69 300 GLU A O 1
ATOM 2235 N N . GLU A 1 301 ? 65.969 -22.714 -80.305 1.00 78.00 301 GLU A N 1
ATOM 2236 C CA . GLU A 1 301 ? 66.961 -23.408 -79.471 1.00 78.00 301 GLU A CA 1
ATOM 2237 C C . GLU A 1 301 ? 66.307 -24.089 -78.257 1.00 78.00 301 GLU A C 1
ATOM 2239 O O . GLU A 1 301 ? 66.551 -25.267 -77.988 1.00 78.00 301 GLU A O 1
ATOM 2244 N N . ARG A 1 302 ? 65.377 -23.401 -77.583 1.00 77.12 302 ARG A N 1
ATOM 2245 C CA . ARG A 1 302 ? 64.625 -23.963 -76.447 1.00 77.12 302 ARG A CA 1
ATOM 2246 C C . ARG A 1 302 ? 63.669 -25.086 -76.839 1.00 77.12 302 ARG A C 1
ATOM 2248 O O . ARG A 1 302 ? 63.439 -25.986 -76.034 1.00 77.12 302 ARG A O 1
ATOM 2255 N N . VAL A 1 303 ? 63.080 -25.030 -78.033 1.00 77.12 303 VAL A N 1
ATOM 2256 C CA . VAL A 1 303 ? 62.234 -26.116 -78.554 1.00 77.12 303 VAL A CA 1
ATOM 2257 C C . VAL A 1 303 ? 63.090 -27.336 -78.871 1.00 77.12 303 VAL A C 1
ATOM 2259 O O . VAL A 1 303 ? 62.704 -28.442 -78.507 1.00 77.12 303 VAL A O 1
ATOM 2262 N N . LYS A 1 304 ? 64.277 -27.139 -79.448 1.00 77.88 304 LYS A N 1
ATOM 2263 C CA . LYS A 1 304 ? 65.214 -28.226 -79.740 1.00 77.88 304 LYS A CA 1
ATOM 2264 C C . LYS A 1 304 ? 65.720 -28.908 -78.467 1.00 77.88 304 LYS A C 1
ATOM 2266 O O . LYS A 1 304 ? 65.708 -30.129 -78.383 1.00 77.88 304 LYS A O 1
ATOM 2271 N N . GLU A 1 305 ? 66.057 -28.125 -77.442 1.00 77.88 305 GLU A N 1
ATOM 2272 C CA . GLU A 1 305 ? 66.446 -28.641 -76.121 1.00 77.88 305 GLU A CA 1
ATOM 2273 C C . GLU A 1 305 ? 65.279 -29.366 -75.413 1.00 77.88 305 GLU A C 1
ATOM 2275 O O . GLU A 1 305 ? 65.484 -30.282 -74.615 1.00 77.88 305 GLU A O 1
ATOM 2280 N N . ALA A 1 306 ? 64.031 -28.967 -75.688 1.00 74.06 306 ALA A N 1
ATOM 2281 C CA . ALA A 1 306 ? 62.841 -29.631 -75.161 1.00 74.06 306 ALA A CA 1
ATOM 2282 C C . ALA A 1 306 ? 62.495 -30.929 -75.912 1.00 74.06 306 ALA A C 1
ATOM 2284 O O . ALA A 1 306 ? 62.044 -31.875 -75.269 1.00 74.06 306 ALA A O 1
ATOM 2285 N N . GLU A 1 307 ? 62.710 -30.991 -77.230 1.00 74.56 307 GLU A N 1
ATOM 2286 C CA . GLU A 1 307 ? 62.579 -32.222 -78.023 1.00 74.56 307 GLU A CA 1
ATOM 2287 C C . GLU A 1 307 ? 63.629 -33.259 -77.616 1.00 74.56 307 GLU A C 1
ATOM 2289 O O . GLU A 1 307 ? 63.273 -34.410 -77.384 1.00 74.56 307 GLU A O 1
ATOM 2294 N N . GLU A 1 308 ? 64.883 -32.846 -77.417 1.00 77.12 308 GLU A N 1
ATOM 2295 C CA . GLU A 1 308 ? 65.966 -33.745 -76.992 1.00 77.12 308 GLU A CA 1
ATOM 2296 C C . GLU A 1 308 ? 65.672 -34.350 -75.603 1.00 77.12 308 GLU A C 1
ATOM 2298 O O . GLU A 1 308 ? 65.764 -35.560 -75.405 1.00 77.12 308 GLU A O 1
ATOM 2303 N N . ARG A 1 309 ? 65.165 -33.538 -74.659 1.00 75.88 309 ARG A N 1
ATOM 2304 C CA . ARG A 1 309 ? 64.688 -34.033 -73.351 1.00 75.88 309 ARG A CA 1
ATOM 2305 C C . ARG A 1 309 ? 63.452 -34.933 -73.444 1.00 75.88 309 ARG A C 1
ATOM 2307 O O . ARG A 1 309 ? 63.234 -35.751 -72.551 1.00 75.88 309 ARG A O 1
ATOM 2314 N N . ALA A 1 310 ? 62.609 -34.753 -74.458 1.00 73.06 310 ALA A N 1
ATOM 2315 C CA . ALA A 1 310 ? 61.426 -35.584 -74.660 1.00 73.06 310 ALA A CA 1
ATOM 2316 C C . ALA A 1 310 ? 61.791 -36.949 -75.265 1.00 73.06 310 ALA A C 1
ATOM 2318 O O . ALA A 1 310 ? 61.230 -37.953 -74.828 1.00 73.06 310 ALA A O 1
ATOM 2319 N N . GLU A 1 311 ? 62.753 -37.002 -76.194 1.00 74.19 311 GLU A N 1
ATOM 2320 C CA . GLU A 1 311 ? 63.305 -38.262 -76.714 1.00 74.19 311 GLU A CA 1
ATOM 2321 C C . GLU A 1 311 ? 64.015 -39.061 -75.612 1.00 74.19 311 GLU A C 1
ATOM 2323 O O . GLU A 1 311 ? 63.719 -40.245 -75.450 1.00 74.19 311 GLU A O 1
ATOM 2328 N N . GLU A 1 312 ? 64.843 -38.420 -74.776 1.00 75.38 312 GLU A N 1
ATOM 2329 C CA . GLU A 1 312 ? 65.479 -39.086 -73.623 1.00 75.38 312 GLU A CA 1
ATOM 2330 C C . GLU A 1 312 ? 64.443 -39.664 -72.639 1.00 75.38 312 GLU A C 1
ATOM 2332 O O . GLU A 1 312 ? 64.620 -40.754 -72.089 1.00 75.38 312 GLU A O 1
ATOM 2337 N N . ALA A 1 313 ? 63.330 -38.956 -72.421 1.00 72.50 313 ALA A N 1
ATOM 2338 C CA . ALA A 1 313 ? 62.253 -39.423 -71.552 1.00 72.50 313 ALA A CA 1
ATOM 2339 C C . ALA A 1 313 ? 61.443 -40.579 -72.169 1.00 72.50 313 ALA A C 1
ATOM 2341 O O . ALA A 1 313 ? 60.969 -41.449 -71.433 1.00 72.50 313 ALA A O 1
ATOM 2342 N N . GLU A 1 314 ? 61.275 -40.610 -73.495 1.00 73.31 314 GLU A N 1
ATOM 2343 C CA . GLU A 1 314 ? 60.619 -41.718 -74.198 1.00 73.31 314 GLU A CA 1
ATOM 2344 C C . GLU A 1 314 ? 61.497 -42.978 -74.208 1.00 73.31 314 GLU A C 1
ATOM 2346 O O . GLU A 1 314 ? 60.988 -44.083 -74.003 1.00 73.31 314 GLU A O 1
ATOM 2351 N N . GLU A 1 315 ? 62.809 -42.821 -74.392 1.00 73.88 315 GLU A N 1
ATOM 2352 C CA . GLU A 1 315 ? 63.768 -43.927 -74.367 1.00 73.88 315 GLU A CA 1
ATOM 2353 C C . GLU A 1 315 ? 63.843 -44.553 -72.964 1.00 73.88 315 GLU A C 1
ATOM 2355 O O . GLU A 1 315 ? 63.658 -45.762 -72.817 1.00 73.88 315 GLU A O 1
ATOM 2360 N N . ALA A 1 316 ? 63.915 -43.730 -71.909 1.00 72.06 316 ALA A N 1
ATOM 2361 C CA . ALA A 1 316 ? 63.846 -44.203 -70.523 1.00 72.06 316 ALA A CA 1
ATOM 2362 C C . ALA A 1 316 ? 62.510 -44.897 -70.180 1.00 72.06 316 ALA A C 1
ATOM 2364 O O . ALA A 1 316 ? 62.470 -45.827 -69.370 1.00 72.06 316 ALA A O 1
ATOM 2365 N N . ALA A 1 317 ? 61.401 -44.462 -70.786 1.00 70.44 317 ALA A N 1
ATOM 2366 C CA . ALA A 1 317 ? 60.094 -45.087 -70.593 1.00 70.44 317 ALA A CA 1
ATOM 2367 C C . ALA A 1 317 ? 59.966 -46.432 -71.329 1.00 70.44 317 ALA A C 1
ATOM 2369 O O . ALA A 1 317 ? 59.286 -47.329 -70.826 1.00 70.44 317 ALA A O 1
ATOM 2370 N N . LYS A 1 318 ? 60.613 -46.589 -72.492 1.00 72.31 318 LYS A N 1
ATOM 2371 C CA . LYS A 1 318 ? 60.699 -47.870 -73.210 1.00 72.31 318 LYS A CA 1
ATOM 2372 C C . LYS A 1 318 ? 61.568 -48.874 -72.463 1.00 72.31 318 LYS A C 1
ATOM 2374 O O . LYS A 1 318 ? 61.105 -49.992 -72.261 1.00 72.31 318 LYS A O 1
ATOM 2379 N N . ASP A 1 319 ? 62.731 -48.457 -71.969 1.00 74.00 319 ASP A N 1
ATOM 2380 C CA . ASP A 1 319 ? 63.607 -49.319 -71.166 1.00 74.00 319 ASP A CA 1
ATOM 2381 C C . ASP A 1 319 ? 62.897 -49.810 -69.895 1.00 74.00 319 ASP A C 1
ATOM 2383 O O . ASP A 1 319 ? 62.890 -51.002 -69.597 1.00 74.00 319 ASP A O 1
ATOM 2387 N N . ALA A 1 320 ? 62.179 -48.925 -69.192 1.00 68.19 320 ALA A N 1
ATOM 2388 C CA . ALA A 1 320 ? 61.388 -49.310 -68.021 1.00 68.19 320 ALA A CA 1
ATOM 2389 C C . ALA A 1 320 ? 60.201 -50.238 -68.358 1.00 68.19 320 ALA A C 1
ATOM 2391 O O . ALA A 1 320 ? 59.775 -51.038 -67.519 1.00 68.19 320 ALA A O 1
ATOM 2392 N N . ALA A 1 321 ? 59.636 -50.126 -69.565 1.00 67.25 321 ALA A N 1
ATOM 2393 C CA . ALA A 1 321 ? 58.544 -50.979 -70.024 1.00 67.25 321 ALA A CA 1
ATOM 2394 C C . ALA A 1 321 ? 59.028 -52.372 -70.457 1.00 67.25 321 ALA A C 1
ATOM 2396 O O . ALA A 1 321 ? 58.318 -53.348 -70.203 1.00 67.25 321 ALA A O 1
ATOM 2397 N N . ASP A 1 322 ? 60.213 -52.472 -71.064 1.00 70.69 322 ASP A N 1
ATOM 2398 C CA . ASP A 1 322 ? 60.837 -53.749 -71.425 1.00 70.69 322 ASP A CA 1
ATOM 2399 C C . ASP A 1 322 ? 61.377 -54.481 -70.180 1.00 70.69 322 ASP A C 1
ATOM 2401 O O . ASP A 1 322 ? 61.080 -55.666 -70.015 1.00 70.69 322 ASP A O 1
ATOM 2405 N N . ASP A 1 323 ? 61.984 -53.778 -69.213 1.00 70.00 323 ASP A N 1
ATOM 2406 C CA . ASP A 1 323 ? 62.365 -54.349 -67.905 1.00 70.00 323 ASP A CA 1
ATOM 2407 C C . ASP A 1 323 ? 61.150 -54.909 -67.135 1.00 70.00 323 ASP A C 1
ATOM 2409 O O . ASP A 1 323 ? 61.216 -55.959 -66.486 1.00 70.00 323 ASP A O 1
ATOM 2413 N N . ALA A 1 324 ? 59.997 -54.235 -67.220 1.00 61.59 324 ALA A N 1
ATOM 2414 C CA . ALA A 1 324 ? 58.751 -54.710 -66.618 1.00 61.59 324 ALA A CA 1
ATOM 2415 C C . ALA A 1 324 ? 58.144 -55.917 -67.360 1.00 61.59 324 ALA A C 1
ATOM 2417 O O . ALA A 1 324 ? 57.375 -56.678 -66.766 1.00 61.59 324 ALA A O 1
ATOM 2418 N N . ARG A 1 325 ? 58.471 -56.100 -68.644 1.00 62.50 325 ARG A N 1
ATOM 2419 C CA . ARG A 1 325 ? 58.012 -57.224 -69.471 1.00 62.50 325 ARG A CA 1
ATOM 2420 C C . ARG A 1 325 ? 58.828 -58.486 -69.206 1.00 62.50 325 ARG A C 1
ATOM 2422 O O . ARG A 1 325 ? 58.234 -59.556 -69.082 1.00 62.50 325 ARG A O 1
ATOM 2429 N N . ASP A 1 326 ? 60.137 -58.338 -69.028 1.00 64.31 326 ASP A N 1
ATOM 2430 C CA . ASP A 1 326 ? 61.059 -59.434 -68.709 1.00 64.31 326 ASP A CA 1
ATOM 2431 C C . ASP A 1 326 ? 60.900 -59.945 -67.264 1.00 64.31 326 ASP A C 1
ATOM 2433 O O . ASP A 1 326 ? 61.182 -61.105 -66.976 1.00 64.31 326 ASP A O 1
ATOM 2437 N N . ALA A 1 327 ? 60.356 -59.135 -66.348 1.00 58.69 327 ALA A N 1
ATOM 2438 C CA . ALA A 1 327 ? 60.035 -59.564 -64.981 1.00 58.69 327 ALA A CA 1
ATOM 2439 C C . ALA A 1 327 ? 58.776 -60.461 -64.867 1.00 58.69 327 ALA A C 1
ATOM 2441 O O . ALA A 1 327 ? 58.487 -60.971 -63.780 1.00 58.69 327 ALA A O 1
ATOM 2442 N N . VAL A 1 328 ? 58.004 -60.635 -65.951 1.00 56.97 328 VAL A N 1
ATOM 2443 C CA . VAL A 1 328 ? 56.714 -61.363 -65.965 1.00 56.97 328 VAL A CA 1
ATOM 2444 C C . VAL A 1 328 ? 56.741 -62.614 -66.875 1.00 56.97 328 VAL A C 1
ATOM 2446 O O . VAL A 1 328 ? 55.726 -63.303 -66.998 1.00 56.97 328 VAL A O 1
ATOM 2449 N N . SER A 1 329 ? 57.896 -62.976 -67.452 1.00 51.50 329 SER A N 1
ATOM 2450 C CA . SER A 1 329 ? 58.132 -64.245 -68.179 1.00 51.50 329 SER A CA 1
ATOM 2451 C C . SER A 1 329 ? 59.143 -65.141 -67.474 1.00 51.50 329 SER A C 1
ATOM 2453 O O . SER A 1 329 ? 58.896 -66.367 -67.413 1.00 51.50 329 SER A O 1
#

Radius of gyration: 67.93 Å; chains: 1; bounding box: 105×84×200 Å

pLDDT: mean 88.27, std 11.73, range [46.78, 97.75]